Protein AF-A0A0P6C398-F1 (afdb_monomer_lite)

Radius of gyration: 31.05 Å; chains: 1; bounding box: 67×73×92 Å

Organism: NCBI:txid35525

pLDDT: mean 70.99, std 18.49, range [29.39, 95.44]

Sequence (205 aa):
MKIICTRYQVAIETYKQQLEELEINKNQQIQILETQNGELQDTIKNLEKEIEGMKNLEKEIQIQQPTNFIPESNYNEEDSTSYNNVSEDESDVTLQNYELTKYPPTQPFTIPLRVKQQLEQKVNEIVAEDWTIDTIKNSHYTMYKFTSELMSSIFTNEYLKTHKRSGKGGKPGAIQREIMNPTYVEEITSNSIKLINIKISKIFN

Foldseek 3Di:
DVVVVVVVVVVVVVVVVVVVVVVVVVVVVVVVVVVVVVVVVVVVVVVVVVVVVVVVVVVVVVVPDDDDDDDDDDDDDDDDDDDDDDDDDDDPDDPDPPPQPDFDDDDPFDQPVVLVVVLVVVLVVLLPDLQEPVNVVPPPDDLVNVLVVSCVSRDPPSLVVQEDCDQDDDDPPDRRHHHHDVVVVVVSVVSSVSSVVSVVVSHPD

Structure (mmCIF, N/CA/C/O backbone):
data_AF-A0A0P6C398-F1
#
_entry.id   AF-A0A0P6C398-F1
#
loop_
_atom_site.group_PDB
_atom_site.id
_atom_site.type_symbol
_atom_site.label_atom_id
_atom_site.label_alt_id
_atom_site.label_comp_id
_atom_site.label_asym_id
_atom_site.label_entity_id
_atom_site.label_seq_id
_atom_site.pdbx_PDB_ins_code
_atom_site.Cartn_x
_atom_site.Cartn_y
_atom_site.Cartn_z
_atom_site.occupancy
_atom_site.B_iso_or_equiv
_atom_site.auth_seq_id
_atom_site.auth_comp_id
_atom_site.auth_asym_id
_atom_site.auth_atom_id
_atom_site.pdbx_PDB_model_num
ATOM 1 N N . MET A 1 1 ? -28.298 29.360 41.307 1.00 51.81 1 MET A N 1
ATOM 2 C CA . MET A 1 1 ? -28.566 29.843 39.930 1.00 51.81 1 MET A CA 1
ATOM 3 C C . MET A 1 1 ? -27.329 30.432 39.230 1.00 51.81 1 MET A C 1
ATOM 5 O O . MET A 1 1 ? -27.097 30.064 38.091 1.00 51.81 1 MET A O 1
ATOM 9 N N . LYS A 1 2 ? -26.476 31.247 39.883 1.00 53.72 2 LYS A N 1
ATOM 10 C CA . LYS A 1 2 ? -25.277 31.858 39.249 1.00 53.72 2 LYS A CA 1
ATOM 11 C C . LYS A 1 2 ? -24.195 30.876 38.742 1.00 53.72 2 LYS A C 1
ATOM 13 O O . LYS A 1 2 ? -23.620 31.121 37.694 1.00 53.72 2 LYS A O 1
ATOM 18 N N . ILE A 1 3 ? -23.956 29.755 39.430 1.00 54.97 3 ILE A N 1
ATOM 19 C CA . ILE A 1 3 ? -22.867 28.801 39.098 1.00 54.97 3 ILE A CA 1
ATOM 20 C C . ILE A 1 3 ? -23.120 28.033 37.786 1.00 54.97 3 ILE A C 1
ATOM 22 O O . ILE A 1 3 ? -22.181 27.699 37.067 1.00 54.97 3 ILE A O 1
ATOM 26 N N . ILE A 1 4 ? -24.388 27.768 37.455 1.00 57.31 4 ILE A N 1
ATOM 27 C CA . ILE A 1 4 ? -24.762 27.025 36.242 1.00 57.31 4 ILE A CA 1
ATOM 28 C C . ILE A 1 4 ? -24.504 27.884 34.995 1.00 57.31 4 ILE A C 1
ATOM 30 O O . ILE A 1 4 ? -23.932 27.385 34.032 1.00 57.31 4 ILE A O 1
ATOM 34 N N . CYS A 1 5 ? -24.807 29.187 35.044 1.00 58.84 5 CYS A N 1
ATOM 35 C CA . CYS A 1 5 ? -24.516 30.115 33.944 1.00 58.84 5 CYS A CA 1
ATOM 36 C C . CYS A 1 5 ? -23.022 30.197 33.606 1.00 58.84 5 CYS A C 1
ATOM 38 O O . CYS A 1 5 ? -22.667 30.235 32.434 1.00 58.84 5 CYS A O 1
ATOM 40 N N . THR A 1 6 ? -22.136 30.180 34.606 1.00 68.81 6 THR A N 1
ATOM 41 C CA . THR A 1 6 ? -20.689 30.299 34.369 1.00 68.81 6 THR A CA 1
ATOM 42 C C . THR A 1 6 ? -20.114 29.076 33.653 1.00 68.81 6 THR A C 1
ATOM 44 O O . THR A 1 6 ? -19.268 29.228 32.780 1.00 68.81 6 THR A O 1
ATOM 47 N N . ARG A 1 7 ? -20.599 27.863 33.958 1.00 71.81 7 ARG A N 1
ATOM 48 C CA . ARG A 1 7 ? -20.135 26.633 33.287 1.00 71.81 7 ARG A CA 1
ATOM 49 C C . ARG A 1 7 ? -20.548 26.579 31.817 1.00 71.81 7 ARG A C 1
ATOM 51 O O . ARG A 1 7 ? -19.739 26.184 30.985 1.00 71.81 7 ARG A O 1
ATOM 58 N N . TYR A 1 8 ? -21.768 27.015 31.498 1.00 79.69 8 TYR A N 1
ATOM 59 C CA . TYR A 1 8 ? -22.214 27.121 30.107 1.00 79.69 8 TYR A CA 1
ATOM 60 C C . TYR A 1 8 ? -21.432 28.185 29.335 1.00 79.69 8 TYR A C 1
ATOM 62 O O . TYR A 1 8 ? -21.050 27.937 28.198 1.00 79.69 8 TYR A O 1
ATOM 70 N N . GLN A 1 9 ? -21.125 29.326 29.960 1.00 82.62 9 GLN A N 1
ATOM 71 C CA . GLN A 1 9 ? -20.310 30.363 29.325 1.00 82.62 9 GLN A CA 1
ATOM 72 C C . GLN A 1 9 ? -18.904 29.852 28.984 1.00 82.62 9 GLN A C 1
ATOM 74 O O . GLN A 1 9 ? -18.441 30.050 27.867 1.00 82.62 9 GLN A O 1
ATOM 79 N N . VAL A 1 10 ? -18.251 29.150 29.917 1.00 85.88 10 VAL A N 1
ATOM 80 C CA . VAL A 1 10 ? -16.925 28.556 29.679 1.00 85.88 10 VAL A CA 1
ATOM 81 C C . VAL A 1 10 ? -16.981 27.536 28.543 1.00 85.88 10 VAL A C 1
ATOM 83 O O . VAL A 1 10 ? -16.156 27.604 27.642 1.00 85.88 10 VAL A O 1
ATOM 86 N N . ALA A 1 11 ? -17.981 26.649 28.530 1.00 87.50 11 ALA A N 1
ATOM 87 C CA . ALA A 1 11 ? -18.134 25.665 27.458 1.00 87.50 11 ALA A CA 1
ATOM 88 C C . ALA A 1 11 ? -18.331 26.323 26.081 1.00 87.50 11 ALA A C 1
ATOM 90 O O . ALA A 1 11 ? -17.730 25.885 25.105 1.00 87.50 11 ALA A O 1
ATOM 91 N N . ILE A 1 12 ? -19.136 27.388 26.000 1.00 89.38 12 ILE A N 1
ATOM 92 C CA . ILE A 1 12 ? -19.356 28.137 24.754 1.00 89.38 12 ILE A CA 1
ATOM 93 C C . ILE A 1 12 ? -18.050 28.758 24.250 1.00 89.38 12 ILE A C 1
ATOM 95 O O . ILE A 1 12 ? -17.751 28.646 23.064 1.00 89.38 12 ILE A O 1
ATOM 99 N N . GLU A 1 13 ? -17.264 29.385 25.127 1.00 91.88 13 GLU A N 1
ATOM 100 C CA . GLU A 1 13 ? -15.978 29.974 24.737 1.00 91.88 13 GLU A CA 1
ATOM 101 C C . GLU A 1 13 ? -14.964 28.900 24.313 1.00 91.88 13 GLU A C 1
ATOM 103 O O . GLU A 1 13 ? -14.291 29.066 23.300 1.00 91.88 13 GLU A O 1
ATOM 108 N N . THR A 1 14 ? -14.926 27.747 24.993 1.00 91.88 14 THR A N 1
ATOM 109 C CA . THR A 1 14 ? -14.088 26.611 24.571 1.00 91.88 14 THR A CA 1
ATOM 110 C C . THR A 1 14 ? -14.478 26.099 23.183 1.00 91.88 14 THR A C 1
ATOM 112 O O . THR A 1 14 ? -13.600 25.865 22.357 1.00 91.88 14 THR A O 1
ATOM 115 N N . TYR A 1 15 ? -15.774 25.966 22.884 1.00 93.44 15 TYR A N 1
ATOM 116 C CA . TYR A 1 15 ? -16.219 25.536 21.554 1.00 93.44 15 TYR A CA 1
ATOM 117 C C . TYR A 1 15 ? -15.885 26.550 20.457 1.00 93.44 15 TYR A C 1
ATOM 119 O O . TYR A 1 15 ? -15.512 26.148 19.357 1.00 93.44 15 TYR A O 1
ATOM 127 N N . LYS A 1 16 ? -15.987 27.855 20.738 1.00 92.81 16 LYS A N 1
ATOM 128 C CA . LYS A 1 16 ? -15.568 28.893 19.783 1.00 92.81 16 LYS A CA 1
ATOM 129 C C . LYS A 1 16 ? -14.079 28.796 19.474 1.00 92.81 16 LYS A C 1
ATOM 131 O O . LYS A 1 16 ? -13.707 28.827 18.308 1.00 92.81 16 LYS A O 1
ATOM 136 N N . GLN A 1 17 ? -13.255 28.615 20.503 1.00 92.31 17 GLN A N 1
ATOM 137 C CA . GLN A 1 17 ? -11.810 28.492 20.345 1.00 92.31 17 GLN A CA 1
ATOM 138 C C . GLN A 1 17 ? -11.433 27.240 19.535 1.00 92.31 17 GLN A C 1
ATOM 140 O O . GLN A 1 17 ? -10.602 27.310 18.637 1.00 92.31 17 GLN A O 1
ATOM 145 N N . GLN A 1 18 ? -12.115 26.115 19.771 1.00 91.12 18 GLN A N 1
ATOM 146 C CA . GLN A 1 18 ? -11.936 24.894 18.976 1.00 91.12 18 GLN A CA 1
ATOM 147 C C . GLN A 1 18 ? -12.343 25.072 17.507 1.00 91.12 18 GLN A C 1
ATOM 149 O O . GLN A 1 18 ? -11.689 24.529 16.618 1.00 91.12 18 GLN A O 1
ATOM 154 N N . LEU A 1 19 ? -13.421 25.815 17.236 1.00 92.06 19 LEU A N 1
ATOM 155 C CA . LEU A 1 19 ? -13.847 26.122 15.868 1.00 92.06 19 LEU A CA 1
ATOM 156 C C . LEU A 1 19 ? -12.827 27.004 15.140 1.00 92.06 19 LEU A C 1
ATOM 158 O O . LEU A 1 19 ? -12.529 26.742 13.978 1.00 92.06 19 LEU A O 1
ATOM 162 N N . GLU A 1 20 ? -12.270 28.001 15.825 1.00 93.94 20 GLU A N 1
ATOM 163 C CA . GLU A 1 20 ? -11.234 28.881 15.278 1.00 93.94 20 GLU A CA 1
ATOM 164 C C . GLU A 1 20 ? -9.944 28.106 14.958 1.00 93.94 20 GLU A C 1
ATOM 166 O O . GLU A 1 20 ? -9.402 28.225 13.859 1.00 93.94 20 GLU A O 1
ATOM 171 N N . GLU A 1 21 ? -9.491 27.231 15.861 1.00 91.81 21 GLU A N 1
ATOM 172 C CA . GLU A 1 21 ? -8.340 26.350 15.613 1.00 91.81 21 GLU A CA 1
ATOM 173 C C . GLU A 1 21 ? -8.570 25.415 14.416 1.00 91.81 21 GLU A C 1
ATOM 175 O O . GLU A 1 21 ? -7.668 25.209 13.597 1.00 91.81 21 GLU A O 1
ATOM 180 N N . LEU A 1 22 ? -9.785 24.874 14.278 1.00 91.81 22 LEU A N 1
ATOM 181 C CA . LEU A 1 22 ? -10.155 24.021 13.150 1.00 91.81 22 LEU A CA 1
ATOM 182 C C . LEU A 1 22 ? -10.119 24.794 11.823 1.00 91.81 22 LEU A C 1
ATOM 184 O O . LEU A 1 22 ? -9.651 24.268 10.812 1.00 91.81 22 LEU A O 1
ATOM 188 N N . GLU A 1 23 ? -10.598 26.038 11.820 1.00 92.94 23 GLU A N 1
ATOM 189 C CA . GLU A 1 23 ? -10.599 26.903 10.641 1.00 92.94 23 GLU A CA 1
ATOM 190 C C . GLU A 1 23 ? -9.176 27.282 10.215 1.00 92.94 23 GLU A C 1
ATOM 192 O O . GLU A 1 23 ? -8.840 27.191 9.032 1.00 92.94 23 GLU A O 1
ATOM 197 N N . ILE A 1 24 ? -8.307 27.611 11.174 1.00 93.06 24 ILE A N 1
ATOM 198 C CA . ILE A 1 24 ? -6.888 27.881 10.916 1.00 93.06 24 ILE A CA 1
ATOM 199 C C . ILE A 1 24 ? -6.210 26.654 10.301 1.00 93.06 24 ILE A C 1
ATOM 201 O O . ILE A 1 24 ? -5.544 26.774 9.272 1.00 93.06 24 ILE A O 1
ATOM 205 N N . ASN A 1 25 ? -6.408 25.470 10.887 1.00 93.50 25 ASN A N 1
ATOM 206 C CA . ASN A 1 25 ? -5.808 24.230 10.393 1.00 93.50 25 ASN A CA 1
ATOM 207 C C . ASN A 1 25 ? -6.285 23.908 8.966 1.00 93.50 25 ASN A C 1
ATOM 209 O O . ASN A 1 25 ? -5.480 23.648 8.069 1.00 93.50 25 ASN A O 1
ATOM 213 N N . LYS A 1 26 ? -7.593 24.038 8.715 1.00 93.12 26 LYS A N 1
ATOM 214 C CA . LYS A 1 26 ? -8.171 23.863 7.378 1.00 93.12 26 LYS A CA 1
ATOM 215 C C . LYS A 1 26 ? -7.529 24.805 6.356 1.00 93.12 26 LYS A C 1
ATOM 217 O O . LYS A 1 26 ? -7.163 24.362 5.270 1.00 93.12 26 LYS A O 1
ATOM 222 N N . ASN A 1 27 ? -7.379 26.085 6.691 1.00 93.38 27 ASN A N 1
ATOM 223 C CA . ASN A 1 27 ? -6.811 27.077 5.779 1.00 93.38 27 ASN A CA 1
ATOM 224 C C . ASN A 1 27 ? -5.321 26.826 5.504 1.00 93.38 27 ASN A C 1
ATOM 226 O O . ASN A 1 27 ? -4.885 26.937 4.360 1.00 93.38 27 ASN A O 1
ATOM 230 N N . GLN A 1 28 ? -4.556 26.403 6.513 1.00 91.88 28 GLN A N 1
ATOM 231 C CA . GLN A 1 28 ? -3.165 25.975 6.329 1.00 91.88 28 GLN A CA 1
ATOM 232 C C . GLN A 1 28 ? -3.069 24.780 5.376 1.00 91.88 28 GLN A C 1
ATOM 234 O O . GLN A 1 28 ? -2.220 24.758 4.485 1.00 91.88 28 GLN A O 1
ATOM 239 N N . GLN A 1 29 ? -3.964 23.801 5.518 1.00 86.81 29 GLN A N 1
ATOM 240 C CA . GLN A 1 29 ? -3.968 22.628 4.653 1.00 86.81 29 GLN A CA 1
ATOM 241 C C . GLN A 1 29 ? -4.353 22.966 3.206 1.00 86.81 29 GLN A C 1
ATOM 243 O O . GLN A 1 29 ? -3.748 22.429 2.279 1.00 86.81 29 GLN A O 1
ATOM 248 N N . ILE A 1 30 ? -5.293 23.895 3.002 1.00 92.94 30 ILE A N 1
ATOM 249 C CA . ILE A 1 30 ? -5.628 24.421 1.669 1.00 92.94 30 ILE A CA 1
ATOM 250 C C . ILE A 1 30 ? -4.401 25.080 1.029 1.00 92.94 30 ILE A C 1
ATOM 252 O O . ILE A 1 30 ? -4.061 24.749 -0.102 1.00 92.94 30 ILE A O 1
ATOM 256 N N . GLN A 1 31 ? -3.685 25.931 1.764 1.00 91.19 31 GLN A N 1
ATOM 257 C CA . GLN A 1 31 ? -2.507 26.629 1.243 1.00 91.19 31 GLN A CA 1
ATOM 258 C C . GLN A 1 31 ? -1.381 25.664 0.828 1.00 91.19 31 GLN A C 1
ATOM 260 O O . GLN A 1 31 ? -0.719 25.866 -0.195 1.00 91.19 31 GLN A O 1
ATOM 265 N N . ILE A 1 32 ? -1.178 24.587 1.595 1.00 91.38 32 ILE A N 1
ATOM 266 C CA . ILE A 1 32 ? -0.221 23.524 1.249 1.00 91.38 32 ILE A CA 1
ATOM 267 C C . ILE A 1 32 ? -0.623 22.853 -0.069 1.00 91.38 32 ILE A C 1
ATOM 269 O O . ILE A 1 32 ? 0.218 22.688 -0.951 1.00 91.38 32 ILE A O 1
ATOM 273 N N . LEU A 1 33 ? -1.903 22.503 -0.223 1.00 90.69 33 LEU A N 1
ATOM 274 C CA . LEU A 1 33 ? -2.412 21.863 -1.438 1.00 90.69 33 LEU A CA 1
ATOM 275 C C . LEU A 1 33 ? -2.309 22.780 -2.662 1.00 90.69 33 LEU A C 1
ATOM 277 O O . LEU A 1 33 ? -1.941 22.315 -3.738 1.00 90.69 33 LEU A O 1
ATOM 281 N N . GLU A 1 34 ? -2.591 24.074 -2.511 1.00 92.62 34 GLU A N 1
ATOM 282 C CA . GLU A 1 34 ? -2.446 25.056 -3.592 1.00 92.62 34 GLU A CA 1
ATOM 283 C C . GLU A 1 34 ? -0.991 25.185 -4.050 1.00 92.62 34 GLU A C 1
ATOM 285 O O . GLU A 1 34 ? -0.721 25.178 -5.252 1.00 92.62 34 GLU A O 1
ATOM 290 N N . THR A 1 35 ? -0.051 25.223 -3.102 1.00 93.69 35 THR A N 1
ATOM 291 C CA . THR A 1 35 ? 1.388 25.276 -3.401 1.00 93.69 35 THR A CA 1
ATOM 292 C C . THR A 1 35 ? 1.838 24.027 -4.162 1.00 93.69 35 THR A C 1
ATOM 294 O O . THR A 1 35 ? 2.435 24.132 -5.232 1.00 93.69 35 THR A O 1
ATOM 297 N N . GLN A 1 36 ? 1.478 22.841 -3.662 1.00 92.31 36 GLN A N 1
ATOM 298 C CA . GLN A 1 36 ? 1.815 21.566 -4.305 1.00 92.31 36 GLN A CA 1
ATOM 299 C C . GLN A 1 36 ? 1.211 21.446 -5.708 1.00 92.31 36 GLN A C 1
ATOM 301 O O . GLN A 1 36 ? 1.851 20.935 -6.626 1.00 92.31 36 GLN A O 1
ATOM 306 N N . ASN A 1 37 ? -0.022 21.921 -5.892 1.00 91.19 37 ASN A N 1
ATOM 307 C CA . ASN A 1 37 ? -0.668 21.909 -7.197 1.00 91.19 37 ASN A CA 1
ATOM 308 C C . ASN A 1 37 ? 0.058 22.833 -8.190 1.00 91.19 37 ASN A C 1
ATOM 310 O O . ASN A 1 37 ? 0.224 22.460 -9.347 1.00 91.19 37 ASN A O 1
ATOM 314 N N . GLY A 1 38 ? 0.541 23.998 -7.744 1.00 94.12 38 GLY A N 1
ATOM 315 C CA . GLY A 1 38 ? 1.370 24.889 -8.562 1.00 94.12 38 GLY A CA 1
ATOM 316 C C . GLY A 1 38 ? 2.666 24.224 -9.037 1.00 94.12 38 GLY A C 1
ATOM 317 O O . GLY A 1 38 ? 2.940 24.195 -10.235 1.00 94.12 38 GLY A O 1
ATOM 318 N N . GLU A 1 39 ? 3.414 23.602 -8.124 1.00 92.56 39 GLU A N 1
ATOM 319 C CA . GLU A 1 39 ? 4.660 22.886 -8.449 1.00 92.56 39 GLU A CA 1
ATOM 320 C C . GLU A 1 39 ? 4.432 21.731 -9.444 1.00 92.56 39 GLU A C 1
ATOM 322 O O . GLU A 1 39 ? 5.232 21.497 -10.359 1.00 92.56 39 GLU A O 1
ATOM 327 N N . LEU A 1 40 ? 3.312 21.014 -9.300 1.00 92.25 40 LEU A N 1
ATOM 328 C CA . LEU A 1 40 ? 2.919 19.958 -10.232 1.00 92.25 40 LEU A CA 1
ATOM 329 C C . LEU A 1 40 ? 2.594 20.510 -11.623 1.00 92.25 40 LEU A C 1
ATOM 331 O O . LEU A 1 40 ? 3.011 19.914 -12.616 1.00 92.25 40 LEU A O 1
ATOM 335 N N . GLN A 1 41 ? 1.895 21.644 -11.714 1.00 93.88 41 GLN A N 1
ATOM 336 C CA . GLN A 1 41 ? 1.603 22.298 -12.995 1.00 93.88 41 GLN A CA 1
ATOM 337 C C . GLN A 1 41 ? 2.887 22.724 -13.718 1.00 93.88 41 GLN A C 1
ATOM 339 O O . GLN A 1 41 ? 3.025 22.485 -14.919 1.00 93.88 41 GLN A O 1
ATOM 344 N N . ASP A 1 42 ? 3.863 23.272 -12.992 1.00 93.50 42 ASP A N 1
ATOM 345 C CA . ASP A 1 42 ? 5.166 23.627 -13.564 1.00 93.50 42 ASP A CA 1
ATOM 346 C C . ASP A 1 42 ? 5.927 22.392 -14.066 1.00 93.50 42 ASP A C 1
ATOM 348 O O . ASP A 1 42 ? 6.518 22.406 -15.150 1.00 93.50 42 ASP A O 1
ATOM 352 N N . THR A 1 43 ? 5.862 21.288 -13.318 1.00 92.50 43 THR A N 1
ATOM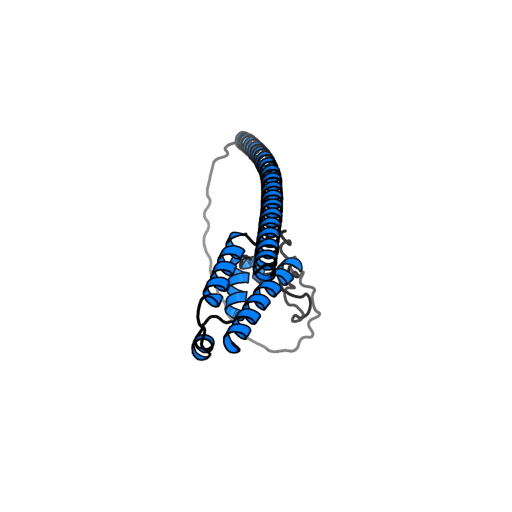 353 C CA . THR A 1 43 ? 6.469 20.011 -13.718 1.00 92.50 43 THR A CA 1
ATOM 354 C C . THR A 1 43 ? 5.824 19.459 -14.990 1.00 92.50 43 THR A C 1
ATOM 356 O O . THR A 1 43 ? 6.535 19.064 -15.915 1.00 92.50 43 THR A O 1
ATOM 359 N N . ILE A 1 44 ? 4.489 19.475 -15.075 1.00 92.62 44 ILE A N 1
ATOM 360 C CA . ILE A 1 44 ? 3.746 19.045 -16.268 1.00 92.62 44 ILE A CA 1
ATOM 361 C C . ILE A 1 44 ? 4.166 19.878 -17.479 1.00 92.62 44 ILE A C 1
ATOM 363 O O . ILE A 1 44 ? 4.525 19.317 -18.511 1.00 92.62 44 ILE A O 1
ATOM 367 N N . LYS A 1 45 ? 4.217 21.205 -17.336 1.00 95.44 45 LYS A N 1
ATOM 368 C CA . LYS A 1 45 ? 4.610 22.114 -18.417 1.00 95.44 45 LYS A CA 1
ATOM 369 C C . LYS A 1 45 ? 6.032 21.851 -18.925 1.00 95.44 45 LYS A C 1
ATOM 371 O O . LYS A 1 45 ? 6.289 21.936 -20.128 1.00 95.44 45 LYS A O 1
ATOM 376 N N . ASN A 1 46 ? 6.962 21.526 -18.027 1.00 94.19 46 ASN A N 1
ATOM 377 C CA . ASN A 1 46 ? 8.327 21.162 -18.410 1.00 94.19 46 ASN A CA 1
ATOM 378 C C . ASN A 1 46 ? 8.365 19.837 -19.184 1.00 94.19 46 ASN A C 1
ATOM 380 O O . ASN A 1 46 ? 9.002 19.770 -20.235 1.00 94.19 46 ASN A O 1
ATOM 384 N N . LEU A 1 47 ? 7.633 18.819 -18.725 1.00 93.38 47 LEU A N 1
ATOM 385 C CA . LEU A 1 47 ? 7.544 17.526 -19.412 1.00 93.38 47 LEU A CA 1
ATOM 386 C C . LEU A 1 47 ? 6.880 17.642 -20.790 1.00 93.38 47 LEU A C 1
ATOM 388 O O . LEU A 1 47 ? 7.350 17.036 -21.749 1.00 93.38 47 LEU A O 1
ATOM 392 N N . GLU A 1 48 ? 5.827 18.449 -20.928 1.00 93.31 48 GLU A N 1
ATOM 393 C CA . GLU A 1 48 ? 5.195 18.722 -22.225 1.00 93.31 48 GLU A CA 1
ATOM 394 C C . GLU A 1 48 ? 6.192 19.327 -23.221 1.00 93.31 48 GLU A C 1
ATOM 396 O O . GLU A 1 48 ? 6.237 18.923 -24.386 1.00 93.31 48 GLU A O 1
ATOM 401 N N . LYS A 1 49 ? 7.043 20.249 -22.755 1.00 92.31 49 LYS A N 1
ATOM 402 C CA . LYS A 1 49 ? 8.101 20.851 -23.571 1.00 92.31 49 LYS A CA 1
ATOM 403 C C . LYS A 1 49 ? 9.160 19.826 -23.992 1.00 92.31 49 LYS A C 1
ATOM 405 O O . LYS A 1 49 ? 9.611 19.864 -25.136 1.00 92.31 49 LYS A O 1
ATOM 410 N N . GLU A 1 50 ? 9.552 18.915 -23.103 1.00 90.75 50 GLU A N 1
ATOM 411 C CA . GLU A 1 50 ? 10.488 17.830 -23.430 1.00 90.75 50 GLU A CA 1
ATOM 412 C C . GLU A 1 50 ? 9.900 16.852 -24.453 1.00 90.75 50 GLU A C 1
ATOM 414 O O . GLU A 1 50 ? 10.571 16.506 -25.427 1.00 90.75 50 GLU A O 1
ATOM 419 N N . ILE A 1 51 ? 8.635 16.455 -24.283 1.00 89.12 51 ILE A N 1
ATOM 420 C CA . ILE A 1 51 ? 7.923 15.578 -25.224 1.00 89.12 51 ILE A CA 1
ATOM 421 C C . ILE A 1 51 ? 7.843 16.226 -26.610 1.00 89.12 51 ILE A C 1
ATOM 423 O O . ILE A 1 51 ? 8.080 15.558 -27.617 1.00 89.12 51 ILE A O 1
ATOM 427 N N . GLU A 1 52 ? 7.538 17.522 -26.684 1.00 89.38 52 GLU A N 1
ATOM 428 C CA . GLU A 1 52 ? 7.511 18.246 -27.957 1.00 89.38 52 GLU A CA 1
ATOM 429 C C . GLU A 1 52 ? 8.905 18.314 -28.603 1.00 89.38 52 GLU A C 1
ATOM 431 O O . GLU A 1 52 ? 9.044 18.128 -29.813 1.00 89.38 52 GLU A O 1
ATOM 436 N N . GLY A 1 53 ? 9.961 18.490 -27.802 1.00 84.69 53 GLY A N 1
ATOM 437 C CA . GLY A 1 53 ? 11.345 18.384 -28.268 1.00 84.69 53 GLY A CA 1
ATOM 438 C C . GLY A 1 53 ? 11.657 17.017 -28.888 1.00 84.69 53 GLY A C 1
ATOM 439 O O . GLY A 1 53 ? 12.203 16.947 -29.989 1.00 84.69 53 GLY A O 1
ATOM 440 N N . MET A 1 54 ? 11.246 15.928 -28.231 1.00 82.19 54 MET A N 1
ATOM 441 C CA . MET A 1 54 ? 11.449 14.561 -28.728 1.00 82.19 54 MET A CA 1
ATOM 442 C C . MET A 1 54 ? 10.671 14.275 -30.020 1.00 82.19 54 MET A C 1
ATOM 444 O O . MET A 1 54 ? 11.221 13.671 -30.939 1.00 82.19 54 MET A O 1
ATOM 448 N N . LYS A 1 55 ? 9.428 14.758 -30.145 1.00 79.50 55 LYS A N 1
ATOM 449 C CA . LYS A 1 55 ? 8.634 14.614 -31.381 1.00 79.50 55 LYS A CA 1
ATOM 450 C C . LYS A 1 55 ? 9.276 15.307 -32.583 1.00 79.50 55 LYS A C 1
ATOM 452 O O . LYS A 1 55 ? 9.165 14.821 -33.708 1.00 79.50 55 LYS A O 1
ATOM 457 N N . ASN A 1 56 ? 9.931 16.446 -32.365 1.00 72.94 56 ASN A N 1
ATOM 458 C CA . ASN A 1 56 ? 10.633 17.159 -33.432 1.00 72.94 56 ASN A CA 1
ATOM 459 C C . ASN A 1 56 ? 11.905 16.414 -33.874 1.00 72.94 56 ASN A C 1
ATOM 461 O O . ASN A 1 56 ? 12.148 16.302 -35.073 1.00 72.94 56 ASN A O 1
ATOM 465 N N . LEU A 1 57 ? 12.637 15.804 -32.935 1.00 72.25 57 LEU A N 1
ATOM 466 C CA . LEU A 1 57 ? 13.776 14.923 -33.232 1.00 72.25 57 LEU A CA 1
ATOM 467 C C . LEU A 1 57 ? 13.360 13.661 -34.008 1.00 72.25 57 LEU A C 1
ATOM 469 O O . LEU A 1 57 ? 14.042 13.257 -34.947 1.00 72.25 57 LEU A O 1
ATOM 473 N N . GLU A 1 58 ? 12.223 13.049 -33.669 1.00 68.19 58 GLU A N 1
ATOM 474 C CA . GLU A 1 58 ? 11.705 11.875 -34.385 1.00 68.19 58 GLU A CA 1
ATOM 475 C C . GLU A 1 58 ? 11.380 12.189 -35.858 1.00 68.19 58 GLU A C 1
ATOM 477 O O . GLU A 1 58 ? 11.699 11.402 -36.752 1.00 68.19 58 GLU A O 1
ATOM 482 N N . LYS A 1 59 ? 10.818 13.376 -36.134 1.00 64.00 59 LYS A N 1
ATOM 483 C CA . LYS A 1 59 ? 10.589 13.853 -37.508 1.00 64.00 59 LYS A CA 1
ATOM 484 C C . LYS A 1 59 ? 11.896 14.059 -38.275 1.00 64.00 59 LYS A C 1
ATOM 486 O O . LYS A 1 59 ? 11.961 13.703 -39.448 1.00 64.00 59 LYS A O 1
ATOM 491 N N . GLU A 1 60 ? 12.936 14.594 -37.637 1.00 58.16 60 GLU A N 1
ATOM 492 C CA . GLU A 1 60 ? 14.251 14.765 -3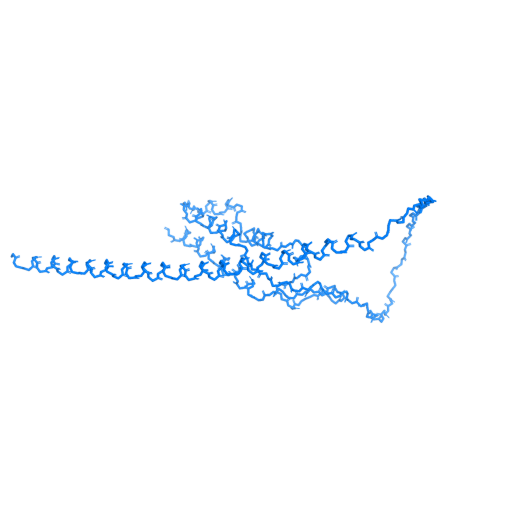8.273 1.00 58.16 60 GLU A CA 1
ATOM 493 C C . GLU A 1 60 ? 14.925 13.423 -38.602 1.00 58.16 60 GLU A C 1
ATOM 495 O O . GLU A 1 60 ? 15.545 13.297 -39.659 1.00 58.16 60 GLU A O 1
ATOM 500 N N . ILE A 1 61 ? 14.757 12.400 -37.754 1.00 58.28 61 ILE A N 1
ATOM 501 C CA . ILE A 1 61 ? 15.291 11.048 -37.991 1.00 58.28 61 ILE A CA 1
ATOM 502 C C . ILE A 1 61 ? 14.566 10.354 -39.157 1.00 58.28 61 ILE A C 1
ATOM 504 O O . ILE A 1 61 ? 15.216 9.699 -39.973 1.00 58.28 61 ILE A O 1
ATOM 508 N N . GLN A 1 62 ? 13.244 10.524 -39.295 1.00 52.81 62 GLN A N 1
ATOM 509 C CA . GLN A 1 62 ? 12.489 9.951 -40.422 1.00 52.81 62 GLN A CA 1
ATOM 510 C C . GLN A 1 62 ? 12.854 10.575 -41.780 1.00 52.81 62 GLN A C 1
ATOM 512 O O . GLN A 1 62 ? 12.794 9.888 -42.797 1.00 52.81 62 GLN A O 1
ATOM 517 N N . ILE A 1 63 ? 13.284 11.841 -41.819 1.00 51.84 63 ILE A N 1
ATOM 518 C CA . ILE A 1 63 ? 13.717 12.509 -43.062 1.00 51.84 63 ILE A CA 1
ATOM 519 C C . ILE A 1 63 ? 15.092 11.992 -43.540 1.00 51.84 63 ILE A C 1
ATOM 521 O O . ILE A 1 63 ? 15.412 12.097 -44.723 1.00 51.84 63 ILE A O 1
ATOM 525 N N . GLN A 1 64 ? 15.900 11.399 -42.653 1.00 48.19 64 GLN A N 1
ATOM 526 C CA . GLN A 1 64 ? 17.268 10.957 -42.957 1.00 48.19 64 GLN A CA 1
ATOM 527 C C . GLN A 1 64 ? 17.406 9.473 -43.336 1.00 48.19 64 GLN A C 1
ATOM 529 O O . GLN A 1 64 ? 18.521 9.041 -43.628 1.00 48.19 64 GLN A O 1
ATOM 534 N N . GLN A 1 65 ? 16.329 8.678 -43.370 1.00 41.44 65 GLN A N 1
ATOM 535 C CA . GLN A 1 65 ? 16.418 7.285 -43.829 1.00 41.44 65 GLN A CA 1
ATOM 536 C C . GLN A 1 65 ? 16.214 7.171 -45.353 1.00 41.44 65 GLN A C 1
ATOM 538 O O . GLN A 1 65 ? 15.095 7.368 -45.832 1.00 41.44 65 GLN A O 1
ATOM 543 N N . PRO A 1 66 ? 17.249 6.820 -46.147 1.00 43.28 66 PRO A N 1
ATOM 544 C CA . PRO A 1 66 ? 17.059 6.466 -47.546 1.00 43.28 66 PRO A CA 1
ATOM 545 C C . PRO A 1 66 ? 16.346 5.112 -47.661 1.00 43.28 66 PRO A C 1
ATOM 547 O O . PRO A 1 66 ? 16.722 4.122 -47.031 1.00 43.28 66 PRO A O 1
ATOM 550 N N . THR A 1 67 ? 15.310 5.076 -48.495 1.00 44.28 67 THR A N 1
ATOM 551 C CA . THR A 1 67 ? 14.529 3.886 -48.843 1.00 44.28 67 THR A CA 1
ATOM 552 C C . THR A 1 67 ? 15.397 2.931 -49.668 1.00 44.28 67 THR A C 1
ATOM 554 O O . THR A 1 67 ? 15.530 3.104 -50.876 1.00 44.28 67 THR A O 1
ATOM 557 N N . ASN A 1 68 ? 15.988 1.915 -49.034 1.00 36.19 68 ASN A N 1
ATOM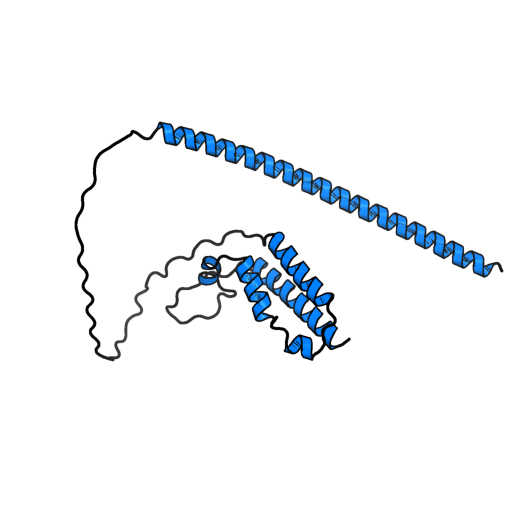 558 C CA . ASN A 1 68 ? 16.630 0.807 -49.743 1.00 36.19 68 ASN A CA 1
ATOM 559 C C . ASN A 1 68 ? 15.745 -0.441 -49.675 1.00 36.19 68 ASN A C 1
ATOM 561 O O . ASN A 1 68 ? 15.432 -0.959 -48.606 1.00 36.19 68 ASN A O 1
ATOM 565 N N . PHE A 1 69 ? 15.327 -0.880 -50.858 1.00 32.50 69 PHE A N 1
ATOM 566 C CA . PHE A 1 69 ? 14.516 -2.064 -51.116 1.00 32.50 69 PHE A CA 1
ATOM 567 C C . PHE A 1 69 ? 15.414 -3.275 -51.460 1.00 32.50 69 PHE A C 1
ATOM 569 O O . PHE A 1 69 ? 16.562 -3.091 -51.867 1.00 32.50 69 PHE A O 1
ATOM 576 N N . ILE A 1 70 ? 14.779 -4.462 -51.450 1.00 38.16 70 ILE A N 1
ATOM 577 C CA . ILE A 1 70 ? 15.127 -5.777 -52.062 1.00 38.16 70 ILE A CA 1
ATOM 578 C C . ILE A 1 70 ? 16.125 -6.697 -51.283 1.00 38.16 70 ILE A C 1
ATOM 580 O O . ILE A 1 70 ? 17.133 -6.195 -50.795 1.00 38.16 70 ILE A O 1
ATOM 584 N N . PRO A 1 71 ? 16.016 -8.057 -51.330 1.00 42.69 71 PRO A N 1
ATOM 585 C CA . PRO A 1 71 ? 14.919 -8.984 -50.962 1.00 42.69 71 PRO A CA 1
ATOM 586 C C . PRO A 1 71 ? 15.339 -10.121 -49.982 1.00 42.69 71 PRO A C 1
ATOM 588 O O . PRO A 1 71 ? 16.510 -10.313 -49.667 1.00 42.69 71 PRO A O 1
ATOM 591 N N . GLU A 1 72 ? 14.344 -10.925 -49.585 1.00 43.09 72 GLU A N 1
ATOM 592 C CA . GLU A 1 72 ? 14.411 -12.215 -48.874 1.00 43.09 72 GLU A CA 1
ATOM 593 C C . GLU A 1 72 ? 15.443 -13.230 -49.411 1.00 43.09 72 GLU A C 1
ATOM 595 O O . GLU A 1 72 ? 15.625 -13.386 -50.619 1.00 43.09 72 GLU A O 1
ATOM 600 N N . SER A 1 73 ? 16.003 -14.039 -48.500 1.00 31.64 73 SER A N 1
ATOM 601 C CA . SER A 1 73 ? 16.472 -15.392 -48.823 1.00 31.64 73 SER A CA 1
ATOM 602 C C . SER A 1 73 ? 16.139 -16.383 -47.699 1.00 31.64 73 SER A C 1
ATOM 604 O O . SER A 1 73 ? 16.509 -16.202 -46.541 1.00 31.64 73 SER A O 1
ATOM 606 N N . ASN A 1 74 ? 15.389 -17.412 -48.096 1.00 35.75 74 ASN A N 1
ATOM 607 C CA . ASN A 1 74 ? 15.116 -18.677 -47.411 1.00 35.75 74 ASN A CA 1
ATOM 608 C C . ASN A 1 74 ? 16.410 -19.474 -47.200 1.00 35.75 74 ASN A C 1
ATOM 610 O O . ASN A 1 74 ? 17.185 -19.524 -48.145 1.00 35.75 74 ASN A O 1
ATOM 614 N N . TYR A 1 75 ? 16.560 -20.193 -46.079 1.00 34.81 75 TYR A N 1
ATOM 615 C CA . TYR A 1 75 ? 17.082 -21.574 -46.040 1.00 34.81 75 TYR A CA 1
ATOM 616 C C . TYR A 1 75 ? 16.684 -22.284 -44.729 1.00 34.81 75 TYR A C 1
ATOM 618 O O . TYR A 1 75 ? 16.465 -21.647 -43.702 1.00 34.81 75 TYR A O 1
ATOM 626 N N . ASN A 1 76 ? 16.536 -23.606 -44.848 1.00 33.50 76 ASN A N 1
ATOM 627 C CA . ASN A 1 76 ? 15.734 -24.532 -44.044 1.00 33.50 76 ASN A CA 1
ATOM 628 C C . ASN A 1 76 ? 16.338 -25.002 -42.705 1.00 33.50 76 ASN A C 1
ATOM 630 O O . ASN A 1 76 ? 17.530 -24.860 -42.448 1.00 33.50 76 ASN A O 1
ATOM 634 N N . GLU A 1 77 ? 15.437 -25.619 -41.929 1.00 36.09 77 GLU A N 1
ATOM 635 C CA . GLU A 1 77 ? 15.579 -26.594 -40.834 1.00 36.09 77 GLU A CA 1
ATOM 636 C C . GLU A 1 77 ? 16.864 -27.438 -40.803 1.00 36.09 77 GLU A C 1
ATOM 638 O O . GLU A 1 77 ? 17.308 -27.925 -41.836 1.00 36.09 77 GLU A O 1
ATOM 643 N N . GLU A 1 78 ? 17.334 -27.752 -39.587 1.00 33.06 78 GLU A N 1
ATOM 644 C CA . GLU A 1 78 ? 17.452 -29.151 -39.144 1.00 33.06 78 GLU A CA 1
ATOM 645 C C . GLU A 1 78 ? 17.484 -29.256 -37.603 1.00 33.06 78 GLU A C 1
ATOM 647 O O . GLU A 1 78 ? 18.273 -28.612 -36.910 1.00 33.06 78 GLU A O 1
ATOM 652 N N . ASP A 1 79 ? 16.555 -30.065 -37.092 1.00 32.53 79 ASP A N 1
ATOM 653 C CA . ASP A 1 79 ? 16.388 -30.540 -35.719 1.00 32.53 79 ASP A CA 1
ATOM 654 C C . ASP A 1 79 ? 17.277 -31.773 -35.494 1.00 32.53 79 ASP A C 1
ATOM 656 O O . ASP A 1 79 ? 17.395 -32.611 -36.388 1.00 32.53 79 ASP A O 1
ATOM 660 N N . SER A 1 80 ? 17.871 -31.923 -34.306 1.00 36.06 80 SER A N 1
ATOM 661 C CA . SER A 1 80 ? 18.304 -33.231 -33.792 1.00 36.06 80 SER A CA 1
ATOM 662 C C . SER A 1 80 ? 18.613 -33.173 -32.297 1.00 36.06 80 SER A C 1
ATOM 664 O O . SER A 1 80 ? 19.680 -32.757 -31.844 1.00 36.06 80 SER A O 1
ATOM 666 N N . THR A 1 81 ? 17.647 -33.670 -31.533 1.00 36.38 81 THR A N 1
ATOM 667 C CA . THR A 1 81 ? 17.767 -34.060 -30.127 1.00 36.38 81 THR A CA 1
ATOM 668 C C . THR A 1 81 ? 18.626 -35.327 -30.002 1.00 36.38 81 THR A C 1
ATOM 670 O O . THR A 1 81 ? 18.376 -36.308 -30.698 1.00 36.38 81 THR A O 1
ATOM 673 N N . SER A 1 82 ? 19.588 -35.365 -29.074 1.00 32.47 82 SER A N 1
ATOM 674 C CA . SER A 1 82 ? 20.284 -36.603 -28.686 1.00 32.47 82 SER A CA 1
ATOM 675 C C . SER A 1 82 ? 20.588 -36.608 -27.188 1.00 32.47 82 SER A C 1
ATOM 677 O O . SER A 1 82 ? 21.490 -35.919 -26.716 1.00 32.47 82 SER A O 1
ATOM 679 N N . TYR A 1 83 ? 19.834 -37.420 -26.448 1.00 34.69 83 TYR A N 1
ATOM 680 C CA . TYR A 1 83 ? 20.112 -37.803 -25.066 1.00 34.69 83 TYR A CA 1
ATOM 681 C C . TYR A 1 83 ? 21.276 -38.795 -25.011 1.00 34.69 83 TYR A C 1
ATOM 683 O O . TYR A 1 83 ? 21.289 -39.740 -25.790 1.00 34.69 83 TYR A O 1
ATOM 691 N N . ASN A 1 84 ? 22.171 -38.651 -24.030 1.00 31.33 84 ASN A N 1
ATOM 692 C CA . ASN A 1 84 ? 22.870 -39.780 -23.413 1.00 31.33 84 ASN A CA 1
ATOM 693 C C . ASN A 1 84 ? 23.263 -39.434 -21.967 1.00 31.33 84 ASN A C 1
ATOM 695 O O . ASN A 1 84 ? 23.927 -38.434 -21.710 1.00 31.33 84 ASN A O 1
ATOM 699 N N . ASN A 1 85 ? 22.821 -40.281 -21.035 1.00 35.97 85 ASN A N 1
ATOM 700 C CA . ASN A 1 85 ? 23.332 -40.378 -19.666 1.00 35.97 85 ASN A CA 1
ATOM 701 C C . ASN A 1 85 ? 24.756 -40.963 -19.684 1.00 35.97 85 ASN A C 1
ATOM 703 O O . ASN A 1 85 ? 25.040 -41.767 -20.569 1.00 35.97 85 ASN A O 1
ATOM 707 N N . VAL A 1 86 ? 25.582 -40.642 -18.674 1.00 29.39 86 VAL A N 1
ATOM 708 C CA . VAL A 1 86 ? 26.367 -41.581 -17.829 1.00 29.39 86 VAL A CA 1
ATOM 709 C C . VAL A 1 86 ? 27.455 -40.838 -17.021 1.00 29.39 86 VAL A C 1
ATOM 711 O O . VAL A 1 86 ? 28.190 -40.012 -17.551 1.00 29.39 86 VAL A O 1
ATOM 714 N N . SER A 1 87 ? 27.563 -41.268 -15.758 1.00 33.84 87 SER A N 1
ATOM 715 C CA . SER A 1 87 ? 28.679 -41.203 -14.796 1.00 33.84 87 SER A CA 1
ATOM 716 C C . SER A 1 87 ? 28.754 -40.054 -13.793 1.00 33.84 87 SER A C 1
ATOM 718 O O . SER A 1 87 ? 29.106 -38.920 -14.104 1.00 33.84 87 SER A O 1
ATOM 720 N N . GLU A 1 88 ? 28.511 -40.446 -12.541 1.00 42.28 88 GLU A N 1
ATOM 721 C CA . GLU A 1 88 ? 29.192 -39.939 -11.355 1.00 42.28 88 GLU A CA 1
ATOM 722 C C . GLU A 1 88 ? 30.703 -40.145 -11.527 1.00 42.28 88 GLU A C 1
ATOM 724 O O . GLU A 1 88 ? 31.136 -41.249 -11.857 1.00 42.28 88 GLU A O 1
ATOM 729 N N . ASP A 1 89 ? 31.483 -39.086 -11.337 1.00 32.19 89 ASP A N 1
ATOM 730 C CA . ASP A 1 89 ? 32.841 -39.175 -10.808 1.00 32.19 89 ASP A CA 1
ATOM 731 C C . ASP A 1 89 ? 33.237 -37.810 -10.239 1.00 32.19 89 ASP A C 1
ATOM 733 O O . ASP A 1 89 ? 33.086 -36.760 -10.876 1.00 32.19 89 ASP A O 1
ATOM 737 N N . GLU A 1 90 ? 33.699 -37.844 -8.991 1.00 47.69 90 GLU A N 1
ATOM 738 C CA . GLU A 1 90 ? 34.295 -36.720 -8.284 1.00 47.69 90 GLU A CA 1
ATOM 739 C C . GLU A 1 90 ? 35.457 -36.164 -9.111 1.00 47.69 90 GLU A C 1
ATOM 741 O O . GLU A 1 90 ? 36.521 -36.770 -9.226 1.00 47.69 90 GLU A O 1
ATOM 746 N N . SER A 1 91 ? 35.264 -34.978 -9.677 1.00 35.03 91 SER A N 1
ATOM 747 C CA . SER A 1 91 ? 36.369 -34.165 -10.159 1.00 35.03 91 SER A CA 1
ATOM 748 C C . SER A 1 91 ? 36.339 -32.835 -9.428 1.00 35.03 91 SER A C 1
ATOM 750 O O . SER A 1 91 ? 35.327 -32.135 -9.370 1.00 35.03 91 SER A O 1
ATOM 752 N N . ASP A 1 92 ? 37.475 -32.542 -8.809 1.00 45.03 92 ASP A N 1
ATOM 753 C CA . ASP A 1 92 ? 37.806 -31.310 -8.116 1.00 45.03 92 ASP A CA 1
ATOM 754 C C . ASP A 1 92 ? 37.865 -30.184 -9.164 1.00 45.03 92 ASP A C 1
ATOM 756 O O . ASP A 1 92 ? 38.909 -29.861 -9.738 1.00 45.03 92 ASP A O 1
ATOM 760 N N . VAL A 1 93 ? 36.691 -29.668 -9.538 1.00 35.19 93 VAL A N 1
ATOM 761 C CA . VAL A 1 93 ? 36.569 -28.623 -10.552 1.00 35.19 93 VAL A CA 1
ATOM 762 C C . VAL A 1 93 ? 36.887 -27.296 -9.885 1.00 35.19 93 VAL A C 1
ATOM 764 O O . VAL A 1 93 ? 36.088 -26.719 -9.145 1.00 35.19 93 VAL A O 1
ATOM 767 N N . THR A 1 94 ? 38.087 -26.806 -10.186 1.00 38.47 94 THR A N 1
ATOM 768 C CA . THR A 1 94 ? 38.482 -25.407 -10.039 1.00 38.47 94 THR A CA 1
ATOM 769 C C . THR A 1 94 ? 37.315 -24.523 -10.474 1.00 38.47 94 THR A C 1
ATOM 771 O O . THR A 1 94 ? 36.902 -24.562 -11.632 1.00 38.47 94 THR A O 1
ATOM 774 N N . LEU A 1 95 ? 36.764 -23.756 -9.524 1.00 41.75 95 LEU A N 1
ATOM 775 C CA . LEU A 1 95 ? 35.704 -22.772 -9.742 1.00 41.75 95 LEU A CA 1
ATOM 776 C C . LEU A 1 95 ? 36.174 -21.765 -10.795 1.00 41.75 95 LEU A C 1
ATOM 778 O O . LEU A 1 95 ? 36.786 -20.743 -10.484 1.00 41.75 95 LEU A O 1
ATOM 782 N N . GLN A 1 96 ? 35.906 -22.072 -12.062 1.00 35.62 96 GLN A N 1
ATOM 783 C CA . GLN A 1 96 ? 35.958 -21.089 -13.122 1.00 35.62 96 GLN A CA 1
ATOM 784 C C . GLN A 1 96 ? 34.925 -20.025 -12.760 1.00 35.62 96 GLN A C 1
ATOM 786 O O . GLN A 1 96 ? 33.746 -20.323 -12.560 1.00 35.62 96 GLN A O 1
ATOM 791 N N . ASN A 1 97 ? 35.404 -18.791 -12.602 1.00 41.03 97 ASN A N 1
ATOM 792 C CA . ASN A 1 97 ? 34.578 -17.602 -12.469 1.00 41.03 97 ASN A CA 1
ATOM 793 C C . ASN A 1 97 ? 33.739 -17.471 -13.742 1.00 41.03 97 ASN A C 1
ATOM 795 O O . ASN A 1 97 ? 34.141 -16.808 -14.694 1.00 41.03 97 ASN A O 1
ATOM 799 N N . TYR A 1 98 ? 32.578 -18.120 -13.764 1.00 45.78 98 TYR A N 1
ATOM 800 C CA . TYR A 1 98 ? 31.507 -17.741 -14.664 1.00 45.78 98 TYR A CA 1
ATOM 801 C C . TYR A 1 98 ? 31.194 -16.285 -14.342 1.00 45.78 98 TYR A C 1
ATOM 803 O O . TYR A 1 98 ? 30.862 -15.969 -13.199 1.00 45.78 98 TYR A O 1
ATOM 811 N N . GLU A 1 99 ? 31.375 -15.391 -15.312 1.00 49.81 99 GLU A N 1
ATOM 812 C CA . GLU A 1 99 ? 30.952 -14.002 -15.186 1.00 49.81 99 GLU A CA 1
ATOM 813 C C . GLU A 1 99 ? 29.472 -13.997 -14.798 1.00 49.81 99 GLU A C 1
ATOM 815 O O . GLU A 1 99 ? 28.592 -14.285 -15.610 1.00 49.81 99 GLU A O 1
ATOM 820 N N . LEU A 1 100 ? 29.197 -13.728 -13.517 1.00 58.00 100 LEU A N 1
ATOM 821 C CA . LEU A 1 100 ? 27.840 -13.535 -13.039 1.00 58.00 100 LEU A CA 1
ATOM 822 C C . LEU A 1 100 ? 27.281 -12.335 -13.801 1.00 58.00 100 LEU A C 1
ATOM 824 O O . LEU A 1 100 ? 27.710 -11.198 -13.596 1.00 58.00 100 LEU A O 1
ATOM 828 N N . THR A 1 101 ? 26.336 -12.604 -14.698 1.00 55.97 101 THR A N 1
ATOM 829 C CA . THR A 1 101 ? 25.629 -11.597 -15.487 1.00 55.97 101 THR A CA 1
ATOM 830 C C . THR A 1 101 ? 25.159 -10.459 -14.586 1.00 55.97 101 THR A C 1
ATOM 832 O O . THR A 1 101 ? 24.444 -10.684 -13.605 1.00 55.97 101 THR A O 1
ATOM 835 N N . LYS A 1 102 ? 25.591 -9.243 -14.926 1.00 58.12 102 LYS A N 1
ATOM 836 C CA . LYS A 1 102 ? 25.314 -8.007 -14.193 1.00 58.12 102 LYS A CA 1
ATOM 837 C C . LYS A 1 102 ? 23.802 -7.771 -14.090 1.00 58.12 102 LYS A C 1
ATOM 839 O O . LYS A 1 102 ? 23.078 -7.947 -15.069 1.00 58.12 102 LYS A O 1
ATOM 844 N N . TYR A 1 103 ? 23.340 -7.388 -12.903 1.00 58.16 103 TYR A N 1
ATOM 845 C CA . TYR A 1 103 ? 21.920 -7.185 -12.614 1.00 58.16 103 TYR A CA 1
ATOM 846 C C . TYR A 1 103 ? 21.325 -5.999 -13.371 1.00 58.16 103 TYR A C 1
ATOM 848 O O . TYR A 1 103 ? 22.048 -5.050 -13.691 1.00 58.16 103 TYR A O 1
ATOM 856 N N . PRO A 1 104 ? 20.014 -6.052 -13.675 1.00 59.91 104 PRO A N 1
ATOM 857 C CA . PRO A 1 104 ? 19.320 -4.902 -14.227 1.00 59.91 104 PRO A CA 1
ATOM 858 C C . PRO A 1 104 ? 19.380 -3.733 -13.236 1.00 59.91 104 PRO A C 1
ATOM 860 O O . PRO A 1 104 ? 19.348 -3.963 -12.031 1.00 59.91 104 PRO A O 1
ATOM 863 N N . PRO A 1 105 ? 19.434 -2.490 -13.733 1.00 56.59 105 PRO A N 1
ATOM 864 C CA . PRO A 1 105 ? 19.633 -1.318 -12.896 1.00 56.59 105 PRO A CA 1
ATOM 865 C C . PRO A 1 105 ? 18.472 -1.097 -11.922 1.00 56.59 105 PRO A C 1
ATOM 867 O O . PRO A 1 105 ? 17.298 -1.196 -12.293 1.00 56.59 105 PRO A O 1
ATOM 870 N N . THR A 1 106 ? 18.807 -0.685 -10.699 1.00 58.31 106 THR A N 1
ATOM 871 C CA . THR A 1 106 ? 17.854 -0.117 -9.745 1.00 58.31 106 THR A CA 1
ATOM 872 C C . THR A 1 106 ? 17.140 1.083 -10.368 1.00 58.31 106 THR A C 1
ATOM 874 O O . THR A 1 106 ? 17.756 2.128 -10.592 1.00 58.31 106 THR A O 1
ATOM 877 N N . GLN A 1 107 ? 15.838 0.958 -10.628 1.00 56.94 107 GLN A N 1
ATOM 878 C CA . GLN A 1 107 ? 15.013 2.103 -11.002 1.00 56.94 107 GLN A CA 1
ATOM 879 C C . GLN A 1 107 ? 14.548 2.853 -9.748 1.00 56.94 107 GLN A C 1
ATOM 881 O O . GLN A 1 107 ? 14.054 2.215 -8.811 1.00 56.94 107 GLN A O 1
ATOM 886 N N . PRO A 1 108 ? 14.654 4.196 -9.719 1.00 55.84 108 PRO A N 1
ATOM 887 C CA . PRO A 1 108 ? 13.908 4.990 -8.762 1.00 55.84 108 PRO A CA 1
ATOM 888 C C . PRO A 1 108 ? 12.422 4.758 -9.033 1.00 55.84 108 PRO A C 1
ATOM 890 O O . PRO A 1 108 ? 11.883 5.081 -10.086 1.00 55.84 108 PRO A O 1
ATOM 893 N N . PHE A 1 109 ? 11.788 4.120 -8.072 1.00 61.66 109 PHE A N 1
ATOM 894 C CA . PHE A 1 109 ? 10.395 3.742 -8.089 1.00 61.66 109 PHE A CA 1
ATOM 895 C C . PHE A 1 109 ? 9.675 4.425 -6.921 1.00 61.66 109 PHE A C 1
ATOM 897 O O . PHE A 1 109 ? 10.205 4.535 -5.817 1.00 61.66 109 PHE A O 1
ATOM 904 N N . THR A 1 110 ? 8.454 4.878 -7.156 1.00 63.91 110 THR A N 1
ATOM 905 C CA . THR A 1 110 ? 7.571 5.403 -6.113 1.00 63.91 110 THR A CA 1
ATOM 906 C C . THR A 1 110 ? 6.328 4.540 -6.132 1.00 63.91 110 THR A C 1
ATOM 908 O O . THR A 1 110 ? 5.755 4.341 -7.202 1.00 63.91 110 THR A O 1
ATOM 911 N N . ILE A 1 111 ? 5.905 4.023 -4.972 1.00 66.25 111 ILE A N 1
ATOM 912 C CA . ILE A 1 111 ? 4.683 3.213 -4.881 1.00 66.25 111 ILE A CA 1
ATOM 913 C C . ILE A 1 111 ? 3.521 4.021 -5.471 1.00 66.25 111 ILE A C 1
ATOM 915 O O . ILE A 1 111 ? 3.200 5.081 -4.921 1.00 66.25 111 ILE A O 1
ATOM 919 N N . PRO A 1 112 ? 2.890 3.549 -6.566 1.00 70.06 112 PRO A N 1
ATOM 920 C CA . PRO A 1 112 ? 1.816 4.279 -7.212 1.00 70.06 112 PRO A CA 1
ATOM 921 C C . PRO A 1 112 ? 0.705 4.562 -6.209 1.00 70.06 112 PRO A C 1
ATOM 923 O O . PRO A 1 112 ? 0.273 3.666 -5.482 1.00 70.06 112 PRO A O 1
ATOM 926 N N . LEU A 1 113 ? 0.203 5.797 -6.192 1.00 73.19 113 LEU A N 1
ATOM 927 C CA . LEU A 1 113 ? -0.861 6.211 -5.272 1.00 73.19 113 LEU A CA 1
ATOM 928 C C . LEU A 1 113 ? -2.080 5.276 -5.343 1.00 73.19 113 LEU A C 1
ATOM 930 O O . LEU A 1 113 ? -2.661 4.939 -4.317 1.00 73.19 113 LEU A O 1
ATOM 934 N N . ARG A 1 114 ? -2.401 4.778 -6.544 1.00 73.31 114 ARG A N 1
ATOM 935 C CA . ARG A 1 114 ? -3.468 3.795 -6.776 1.00 73.31 114 ARG A CA 1
ATOM 936 C C . ARG A 1 114 ? -3.298 2.521 -5.944 1.00 73.31 114 ARG A C 1
ATOM 938 O O . ARG A 1 114 ? -4.277 2.015 -5.409 1.00 73.31 114 ARG A O 1
ATOM 945 N N . VAL A 1 115 ? -2.071 2.015 -5.828 1.00 69.44 115 VAL A N 1
ATOM 946 C CA . VAL A 1 115 ? -1.766 0.825 -5.023 1.00 69.44 115 VAL A CA 1
ATOM 947 C C . VAL A 1 115 ? -1.993 1.136 -3.546 1.00 69.44 115 VAL A C 1
ATOM 949 O O . VAL A 1 115 ? -2.689 0.382 -2.872 1.00 69.44 115 VAL A O 1
ATOM 952 N N . LYS A 1 116 ? -1.505 2.288 -3.060 1.00 71.25 116 LYS A N 1
ATOM 953 C CA . LYS A 1 116 ? -1.742 2.735 -1.674 1.00 71.25 116 LYS A CA 1
ATOM 954 C C . LYS A 1 116 ? -3.234 2.818 -1.354 1.00 71.25 116 LYS A C 1
ATOM 956 O O . LYS A 1 116 ? -3.671 2.235 -0.371 1.00 71.25 116 LYS A O 1
ATOM 961 N N . GLN A 1 117 ? -4.016 3.448 -2.229 1.00 78.25 117 GLN A N 1
ATOM 962 C CA . GLN A 1 117 ? -5.463 3.599 -2.066 1.00 78.25 117 GLN A CA 1
ATOM 963 C C . GLN A 1 117 ? -6.201 2.255 -2.051 1.00 78.25 117 GLN A C 1
ATOM 965 O O . GLN A 1 117 ? -7.072 2.048 -1.212 1.00 78.25 117 GLN A O 1
ATOM 970 N N . GLN A 1 118 ? -5.849 1.320 -2.940 1.00 76.19 118 GLN A N 1
ATOM 971 C CA . GLN A 1 118 ? -6.462 -0.015 -2.963 1.00 76.19 118 GLN A CA 1
ATOM 972 C C . GLN A 1 118 ? -6.181 -0.800 -1.677 1.00 76.19 118 GLN A C 1
ATOM 974 O O . GLN A 1 118 ? -7.052 -1.506 -1.171 1.00 76.19 118 GLN A O 1
ATOM 979 N N . LEU A 1 119 ? -4.975 -0.661 -1.128 1.00 73.62 119 LEU A N 1
ATOM 980 C CA . LEU A 1 119 ? -4.601 -1.310 0.126 1.00 73.62 119 LEU A CA 1
ATOM 981 C C . LEU A 1 119 ? -5.280 -0.653 1.317 1.00 73.62 119 LEU A C 1
ATOM 983 O O . LEU A 1 119 ? -5.783 -1.362 2.177 1.00 73.62 119 LEU A O 1
ATOM 987 N N . GLU A 1 120 ? -5.323 0.677 1.364 1.00 76.25 120 GLU A N 1
ATOM 988 C CA . GLU A 1 120 ? -6.055 1.418 2.390 1.00 76.25 120 GLU A CA 1
ATOM 989 C C . GLU A 1 120 ? -7.536 1.055 2.370 1.00 76.25 120 GLU A C 1
ATOM 991 O O . GLU A 1 120 ? -8.109 0.786 3.420 1.00 76.25 120 GLU A O 1
ATOM 996 N N . GLN A 1 121 ? -8.143 0.942 1.187 1.00 80.12 121 GLN A N 1
ATOM 997 C CA . GLN A 1 121 ? -9.513 0.464 1.042 1.00 80.12 121 GLN A CA 1
ATOM 998 C C . GLN A 1 121 ? -9.676 -0.950 1.615 1.00 80.12 121 GLN A C 1
ATOM 1000 O O . GLN A 1 121 ? -10.574 -1.175 2.419 1.00 80.12 121 GLN A O 1
ATOM 1005 N N . LYS A 1 122 ? -8.785 -1.888 1.271 1.00 74.19 122 LYS A N 1
ATOM 1006 C CA . LYS A 1 122 ? -8.809 -3.255 1.819 1.00 74.19 122 LYS A CA 1
ATOM 1007 C C . LYS A 1 122 ? -8.617 -3.287 3.331 1.00 74.19 122 LYS A C 1
ATOM 1009 O O . LYS A 1 122 ? -9.269 -4.061 4.022 1.00 74.19 122 LYS A O 1
ATOM 1014 N N . VAL A 1 123 ? -7.733 -2.448 3.857 1.00 75.62 123 VAL A N 1
ATOM 1015 C CA . VAL A 1 123 ? -7.526 -2.294 5.296 1.00 75.62 123 VAL A CA 1
ATOM 1016 C C . VAL A 1 123 ? -8.796 -1.755 5.952 1.00 75.62 123 VAL A C 1
ATOM 1018 O O . VAL A 1 123 ? -9.227 -2.306 6.958 1.00 75.62 123 VAL A O 1
ATOM 1021 N N . ASN A 1 124 ? -9.436 -0.745 5.365 1.00 77.81 124 ASN A N 1
ATOM 1022 C CA . ASN A 1 124 ? -10.685 -0.178 5.866 1.00 77.81 124 ASN A CA 1
ATOM 1023 C C . ASN A 1 124 ? -11.844 -1.183 5.813 1.00 77.81 124 ASN A C 1
ATOM 1025 O O . ASN A 1 124 ? -12.622 -1.236 6.757 1.00 77.81 124 ASN A O 1
ATOM 1029 N N . GLU A 1 125 ? -11.933 -2.015 4.770 1.00 75.12 125 GLU A N 1
ATOM 1030 C CA . GLU A 1 125 ? -12.882 -3.138 4.698 1.00 75.12 125 GLU A CA 1
ATOM 1031 C C . GLU A 1 125 ? -12.684 -4.096 5.885 1.00 75.12 125 GLU A C 1
ATOM 1033 O O . GLU A 1 125 ? -13.638 -4.424 6.587 1.00 75.12 125 GLU A O 1
ATOM 1038 N N . ILE A 1 126 ? -11.432 -4.467 6.177 1.00 70.81 126 ILE A N 1
ATOM 1039 C CA . ILE A 1 126 ? -11.086 -5.338 7.313 1.00 70.81 126 ILE A CA 1
ATOM 1040 C C . ILE A 1 126 ? -11.406 -4.665 8.657 1.00 70.81 126 ILE A C 1
ATOM 1042 O O . ILE A 1 126 ? -11.843 -5.327 9.594 1.00 70.81 126 ILE A O 1
ATOM 1046 N N . VAL A 1 127 ? -11.194 -3.352 8.772 1.00 71.75 127 VAL A N 1
ATOM 1047 C CA . VAL A 1 127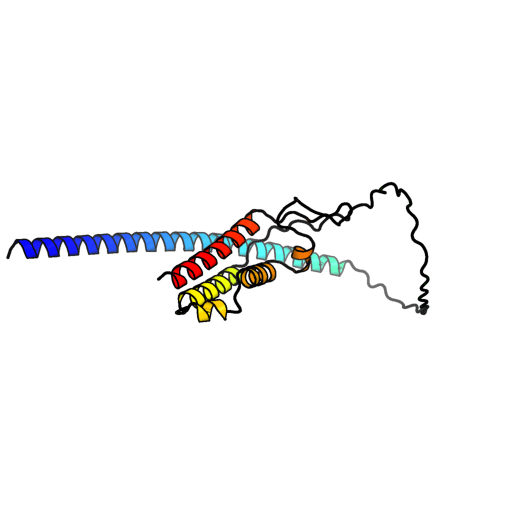 ? -11.537 -2.583 9.979 1.00 71.75 127 VAL A CA 1
ATOM 1048 C C . VAL A 1 127 ? -13.052 -2.478 10.168 1.00 71.75 127 VAL A C 1
ATOM 1050 O O . VAL A 1 127 ? -13.512 -2.486 11.310 1.00 71.75 127 VAL A O 1
ATOM 1053 N N . ALA A 1 128 ? -13.819 -2.361 9.084 1.00 72.06 128 ALA A N 1
ATOM 1054 C CA . ALA A 1 128 ? -15.269 -2.193 9.122 1.00 72.06 128 ALA A CA 1
ATOM 1055 C C . ALA A 1 128 ? -16.018 -3.497 9.424 1.00 72.06 128 ALA A C 1
ATOM 1057 O O . ALA A 1 128 ? -17.093 -3.451 10.013 1.00 72.06 128 ALA A O 1
ATOM 1058 N N . GLU A 1 129 ? -15.463 -4.651 9.053 1.00 70.31 129 GLU A N 1
ATOM 1059 C CA . GLU A 1 129 ? -16.041 -5.944 9.416 1.00 70.31 129 GLU A CA 1
ATOM 1060 C C . GLU A 1 129 ? -15.899 -6.245 10.921 1.00 70.31 129 GLU A C 1
ATOM 1062 O O . GLU A 1 129 ? -14.888 -5.943 11.575 1.00 70.31 129 GLU A O 1
ATOM 1067 N N . ASP A 1 130 ? -16.917 -6.910 11.466 1.00 70.12 130 ASP A N 1
ATOM 1068 C CA . ASP A 1 130 ? -16.870 -7.535 12.785 1.00 70.12 130 ASP A CA 1
ATOM 1069 C C . ASP A 1 130 ? -16.271 -8.935 12.643 1.00 70.12 130 ASP A C 1
ATOM 1071 O O . ASP A 1 130 ? -16.940 -9.933 12.365 1.00 70.12 130 ASP A O 1
ATOM 1075 N N . TRP A 1 131 ? -14.950 -8.995 12.770 1.00 70.31 131 TRP A N 1
ATOM 1076 C CA . TRP A 1 131 ? -14.198 -10.233 12.645 1.00 70.31 131 TRP A CA 1
ATOM 1077 C C . TRP A 1 131 ? -14.340 -11.081 13.909 1.00 70.31 131 TRP A C 1
ATOM 1079 O O . TRP A 1 131 ? -13.814 -10.735 14.961 1.00 70.31 131 TRP A O 1
ATOM 1089 N N . THR A 1 132 ? -14.983 -12.243 13.797 1.00 72.75 132 THR A N 1
ATOM 1090 C CA . THR A 1 132 ? -14.912 -13.282 14.836 1.00 72.75 132 THR A CA 1
ATOM 1091 C C . THR A 1 132 ? -13.629 -14.107 14.690 1.00 72.75 132 THR A C 1
ATOM 1093 O O . THR A 1 132 ? -13.022 -14.137 13.616 1.00 72.75 132 THR A O 1
ATOM 1096 N N . ILE A 1 133 ? -13.220 -14.842 15.732 1.00 71.38 133 ILE A N 1
ATOM 1097 C CA . ILE A 1 133 ? -12.074 -15.773 15.656 1.00 71.38 133 ILE A CA 1
ATOM 1098 C C . ILE A 1 133 ? -12.242 -16.769 14.496 1.00 71.38 133 ILE A C 1
ATOM 1100 O O . ILE A 1 133 ? -11.273 -17.062 13.792 1.00 71.38 133 ILE A O 1
ATOM 1104 N N . ASP A 1 134 ? -13.462 -17.256 14.265 1.00 74.06 134 ASP A N 1
ATOM 1105 C CA . ASP A 1 134 ? -13.754 -18.183 13.172 1.00 74.06 134 ASP A CA 1
ATOM 1106 C C . ASP A 1 134 ? -13.697 -17.483 11.811 1.00 74.06 134 ASP A C 1
ATOM 1108 O O . ASP A 1 134 ? -13.128 -18.032 10.869 1.00 74.06 134 ASP A O 1
ATOM 1112 N N . THR A 1 135 ? -14.163 -16.234 11.713 1.00 72.62 135 THR A N 1
ATOM 1113 C CA . THR A 1 135 ? -13.983 -15.396 10.514 1.00 72.62 135 THR A CA 1
ATOM 1114 C C . THR A 1 135 ? -12.498 -15.183 10.212 1.00 72.62 135 THR A C 1
ATOM 1116 O O . THR A 1 135 ? -12.083 -15.287 9.062 1.00 72.62 135 THR A O 1
ATOM 1119 N N . ILE A 1 136 ? -11.660 -14.961 11.233 1.00 70.06 136 ILE A N 1
ATOM 1120 C CA . ILE A 1 136 ? -10.209 -14.785 11.066 1.00 70.06 136 ILE A CA 1
ATOM 1121 C C . ILE A 1 136 ? -9.551 -16.062 10.560 1.00 70.06 136 ILE A C 1
ATOM 1123 O O . ILE A 1 136 ? -8.782 -16.008 9.596 1.00 70.06 136 ILE A O 1
ATOM 1127 N N . LYS A 1 137 ? -9.862 -17.202 11.185 1.00 71.12 137 LYS A N 1
ATOM 1128 C CA . LYS A 1 137 ? -9.328 -18.515 10.798 1.00 71.12 137 LYS A CA 1
ATOM 1129 C C . LYS A 1 137 ? -9.755 -18.918 9.389 1.00 71.12 137 LYS A C 1
ATOM 1131 O O . LYS A 1 137 ? -8.944 -19.469 8.652 1.00 71.12 137 LYS A O 1
ATOM 1136 N N . ASN A 1 138 ? -10.994 -18.608 9.019 1.00 71.75 138 ASN A N 1
ATOM 1137 C CA . ASN A 1 138 ? -11.542 -18.906 7.698 1.00 71.75 138 ASN A CA 1
ATOM 1138 C C . ASN A 1 138 ? -11.197 -17.836 6.661 1.00 71.75 138 ASN A C 1
ATOM 1140 O O . ASN A 1 138 ? -11.414 -18.040 5.466 1.00 71.75 138 ASN A O 1
ATOM 1144 N N . SER A 1 139 ? -10.628 -16.703 7.079 1.00 68.31 139 SER A N 1
ATOM 1145 C CA . SER A 1 139 ? -10.157 -15.719 6.124 1.00 68.31 139 SER A CA 1
ATOM 1146 C C . SER A 1 139 ? -8.986 -16.294 5.345 1.00 68.31 139 SER A C 1
ATOM 1148 O O . SER A 1 139 ? -7.905 -16.562 5.866 1.00 68.31 139 SER A O 1
ATOM 1150 N N . HIS A 1 140 ? -9.159 -16.396 4.034 1.00 69.06 140 HIS A N 1
ATOM 1151 C CA . HIS A 1 140 ? -8.054 -16.677 3.121 1.00 69.06 140 HIS A CA 1
ATOM 1152 C C . HIS A 1 140 ? -7.053 -15.509 3.032 1.00 69.06 140 HIS A C 1
ATOM 1154 O O . HIS A 1 140 ? -6.159 -15.521 2.186 1.00 69.06 140 HIS A O 1
ATOM 1160 N N . TYR A 1 141 ? -7.207 -14.480 3.870 1.00 69.25 141 TYR A N 1
ATOM 1161 C CA . TYR A 1 141 ? -6.417 -13.262 3.867 1.00 69.25 141 TYR A CA 1
ATOM 1162 C C . TYR A 1 141 ? -5.302 -13.355 4.909 1.00 69.25 141 TYR A C 1
ATOM 1164 O O . TYR A 1 141 ? -5.397 -12.840 6.025 1.00 69.25 141 TYR A O 1
ATOM 1172 N N . THR A 1 142 ? -4.233 -14.067 4.560 1.00 75.25 142 THR A N 1
ATOM 1173 C CA . THR A 1 142 ? -3.033 -14.178 5.398 1.00 75.25 142 THR A CA 1
ATOM 1174 C C . THR A 1 142 ? -2.098 -12.991 5.171 1.00 75.25 142 THR A C 1
ATOM 1176 O O . THR A 1 142 ? -2.151 -12.334 4.131 1.00 75.25 142 THR A O 1
ATOM 1179 N N . MET A 1 143 ? -1.194 -12.734 6.122 1.00 75.62 143 MET A N 1
ATOM 1180 C CA . MET A 1 143 ? -0.152 -11.714 5.944 1.00 75.62 143 MET A CA 1
ATOM 1181 C C . MET A 1 143 ? 0.698 -11.990 4.697 1.00 75.62 143 MET A C 1
ATOM 1183 O O . MET A 1 143 ? 0.997 -11.080 3.938 1.00 75.62 143 MET A O 1
ATOM 1187 N N . TYR A 1 144 ? 1.005 -13.264 4.433 1.00 80.00 144 TYR A N 1
ATOM 1188 C CA . TYR A 1 144 ? 1.712 -13.686 3.225 1.00 80.00 144 TYR A CA 1
ATOM 1189 C C . TYR A 1 144 ? 0.965 -13.309 1.946 1.00 80.00 144 TYR A C 1
ATOM 1191 O O . TYR A 1 144 ? 1.584 -12.801 1.015 1.00 80.00 144 TYR A O 1
ATOM 1199 N N . LYS A 1 145 ? -0.356 -13.522 1.906 1.00 79.69 145 LYS A N 1
ATOM 1200 C CA . LYS A 1 145 ? -1.180 -13.145 0.756 1.00 79.69 145 LYS A CA 1
ATOM 1201 C C . LYS A 1 145 ? -1.191 -11.629 0.559 1.00 79.69 145 LYS A C 1
ATOM 1203 O O . LYS A 1 145 ? -0.927 -11.173 -0.545 1.00 79.69 145 LYS A O 1
ATOM 1208 N N . PHE A 1 146 ? -1.379 -10.868 1.638 1.00 78.19 146 PHE A N 1
ATOM 1209 C CA . PHE A 1 146 ? -1.326 -9.406 1.603 1.00 78.19 146 PHE A CA 1
ATOM 1210 C C . PHE A 1 146 ? 0.020 -8.888 1.083 1.00 78.19 146 PHE A C 1
ATOM 1212 O O . PHE A 1 146 ? 0.057 -8.112 0.132 1.00 78.19 146 PHE A O 1
ATOM 1219 N N . THR A 1 147 ? 1.139 -9.348 1.653 1.00 80.50 147 THR A N 1
ATOM 1220 C CA . THR A 1 147 ? 2.471 -8.932 1.202 1.00 80.50 147 THR A CA 1
ATOM 1221 C C . THR A 1 147 ? 2.733 -9.375 -0.240 1.00 80.50 147 THR A C 1
ATOM 1223 O O . THR A 1 147 ? 3.341 -8.628 -0.994 1.00 80.50 147 THR A O 1
ATOM 1226 N N . SER A 1 148 ? 2.255 -10.547 -0.664 1.00 82.56 148 SER A N 1
ATOM 1227 C CA . SER A 1 148 ? 2.403 -11.019 -2.046 1.00 82.56 148 SER A CA 1
ATOM 1228 C C . SER A 1 148 ? 1.636 -10.154 -3.051 1.00 82.56 148 SER A C 1
ATOM 1230 O O . SER A 1 148 ? 2.187 -9.794 -4.091 1.00 82.56 148 SER A O 1
ATOM 1232 N N . GLU A 1 149 ? 0.381 -9.811 -2.751 1.00 79.50 149 GLU A N 1
ATOM 1233 C CA . GLU A 1 149 ? -0.441 -8.915 -3.574 1.00 79.50 149 GLU A CA 1
ATOM 1234 C C . GLU A 1 149 ? 0.183 -7.518 -3.636 1.00 79.50 149 GLU A C 1
ATOM 1236 O O . GLU A 1 149 ? 0.354 -6.959 -4.719 1.00 79.50 149 GLU A O 1
ATOM 1241 N N . LEU A 1 150 ? 0.635 -7.009 -2.487 1.00 79.88 150 LEU A N 1
ATOM 1242 C CA . LEU A 1 150 ? 1.351 -5.746 -2.383 1.00 79.88 150 LEU A CA 1
ATOM 1243 C C . LEU A 1 150 ? 2.596 -5.732 -3.276 1.00 79.88 150 LEU A C 1
ATOM 1245 O O . LEU A 1 150 ? 2.717 -4.886 -4.156 1.00 79.88 150 LEU A O 1
ATOM 1249 N N . MET A 1 151 ? 3.485 -6.711 -3.115 1.00 83.19 151 MET A N 1
ATOM 1250 C CA . MET A 1 151 ? 4.716 -6.818 -3.901 1.00 83.19 151 MET A CA 1
ATOM 1251 C C . MET A 1 151 ? 4.441 -6.938 -5.402 1.00 83.19 151 MET A C 1
ATOM 1253 O O . MET A 1 151 ? 5.136 -6.304 -6.187 1.00 83.19 151 MET A O 1
ATOM 1257 N N . SER A 1 152 ? 3.422 -7.705 -5.799 1.00 83.56 152 SER A N 1
ATOM 1258 C CA . SER A 1 152 ? 3.077 -7.923 -7.214 1.00 83.56 152 SER A CA 1
ATOM 1259 C C . SER A 1 152 ? 2.377 -6.723 -7.860 1.00 83.56 152 SER A C 1
ATOM 1261 O O . SER A 1 152 ? 2.419 -6.569 -9.075 1.00 83.56 152 SER A O 1
ATOM 1263 N N . SER A 1 153 ? 1.724 -5.872 -7.063 1.00 78.12 153 SER A N 1
ATOM 1264 C CA . SER A 1 153 ? 1.113 -4.620 -7.536 1.00 78.12 153 SER A CA 1
ATOM 1265 C C . SER A 1 153 ? 2.127 -3.482 -7.694 1.00 78.12 153 SER A C 1
ATOM 1267 O O . SER A 1 153 ? 1.929 -2.573 -8.498 1.00 78.12 153 SER A O 1
ATOM 1269 N N . ILE A 1 154 ? 3.207 -3.537 -6.912 1.00 77.31 154 ILE A N 1
ATOM 1270 C CA . ILE A 1 154 ? 4.276 -2.541 -6.874 1.00 77.31 154 ILE A CA 1
ATOM 1271 C C . ILE A 1 154 ? 5.343 -2.870 -7.917 1.00 77.31 154 ILE A C 1
ATOM 1273 O O . ILE A 1 154 ? 5.757 -2.007 -8.684 1.00 77.31 154 ILE A O 1
ATOM 1277 N N . PHE A 1 155 ? 5.798 -4.117 -7.945 1.00 82.00 155 PHE A N 1
ATOM 1278 C CA . PHE A 1 155 ? 6.954 -4.523 -8.724 1.00 82.00 155 PHE A CA 1
ATOM 1279 C C . PHE A 1 155 ? 6.564 -5.438 -9.873 1.00 82.00 155 PHE A C 1
ATOM 1281 O O . PHE A 1 155 ? 5.702 -6.308 -9.748 1.00 82.00 155 PHE A O 1
ATOM 1288 N N . THR A 1 156 ? 7.273 -5.295 -10.991 1.00 83.38 156 THR A N 1
ATOM 1289 C CA . THR A 1 156 ? 7.172 -6.256 -12.087 1.00 83.38 156 THR A CA 1
ATOM 1290 C C . THR A 1 156 ? 7.726 -7.612 -11.649 1.00 83.38 156 THR A C 1
ATOM 1292 O O . THR A 1 156 ? 8.607 -7.707 -10.790 1.00 83.38 156 THR A O 1
ATOM 1295 N N . ASN A 1 157 ? 7.250 -8.685 -12.281 1.00 83.69 157 ASN A N 1
ATOM 1296 C CA . ASN A 1 157 ? 7.762 -10.029 -12.013 1.00 83.69 157 ASN A CA 1
ATOM 1297 C C . ASN A 1 157 ? 9.285 -10.112 -12.256 1.00 83.69 157 ASN A C 1
ATOM 1299 O O . ASN A 1 157 ? 10.015 -10.715 -11.475 1.00 83.69 157 ASN A O 1
ATOM 1303 N N . GLU A 1 158 ? 9.785 -9.425 -13.286 1.00 81.81 158 GLU A N 1
ATOM 1304 C CA . GLU A 1 158 ? 11.220 -9.354 -13.586 1.00 81.81 158 GLU A CA 1
ATOM 1305 C C . GLU A 1 158 ? 12.026 -8.662 -12.478 1.00 81.81 158 GLU A C 1
ATOM 1307 O O . GLU A 1 158 ? 13.091 -9.149 -12.084 1.00 81.81 158 GLU A O 1
ATOM 1312 N N . TYR A 1 159 ? 11.494 -7.588 -11.888 1.00 84.19 159 TYR A N 1
ATOM 1313 C CA . TYR A 1 159 ? 12.106 -6.961 -10.717 1.00 84.19 159 TYR A CA 1
ATOM 1314 C C . TYR A 1 159 ? 12.163 -7.937 -9.532 1.00 84.19 159 TYR A C 1
ATOM 1316 O O . TYR A 1 159 ? 13.214 -8.125 -8.918 1.00 84.19 159 TYR A O 1
ATOM 1324 N N . LEU A 1 160 ? 11.060 -8.637 -9.246 1.00 84.62 160 LEU A N 1
ATOM 1325 C CA . LEU A 1 160 ? 10.980 -9.592 -8.135 1.00 84.62 160 LEU A CA 1
ATOM 1326 C C . LEU A 1 160 ? 11.898 -10.810 -8.302 1.00 84.62 160 LEU A C 1
ATOM 1328 O O . LEU A 1 160 ? 12.345 -11.364 -7.297 1.00 84.62 160 LEU A O 1
ATOM 1332 N N . LYS A 1 161 ? 12.223 -11.218 -9.534 1.00 82.94 161 LYS A N 1
ATOM 1333 C CA . LYS A 1 161 ? 13.199 -12.288 -9.814 1.00 82.94 161 LYS A CA 1
ATOM 1334 C C . LYS A 1 161 ? 14.638 -11.847 -9.558 1.00 82.94 161 LYS A C 1
ATOM 1336 O O . LYS A 1 161 ? 15.446 -12.630 -9.062 1.00 82.94 161 LYS A O 1
ATOM 1341 N N . THR A 1 162 ? 14.947 -10.593 -9.867 1.00 80.81 162 THR A N 1
ATOM 1342 C CA . THR A 1 162 ? 16.317 -10.054 -9.871 1.00 80.81 162 THR A CA 1
ATOM 1343 C C . THR A 1 162 ? 16.707 -9.370 -8.564 1.00 80.81 162 THR A C 1
ATOM 1345 O O . THR A 1 162 ? 17.895 -9.253 -8.273 1.00 80.81 162 THR A O 1
ATOM 1348 N N . HIS A 1 163 ? 15.733 -9.007 -7.724 1.00 84.69 163 HIS A N 1
ATOM 1349 C CA . HIS A 1 163 ? 15.960 -8.284 -6.472 1.00 84.69 163 HIS A CA 1
ATOM 1350 C C 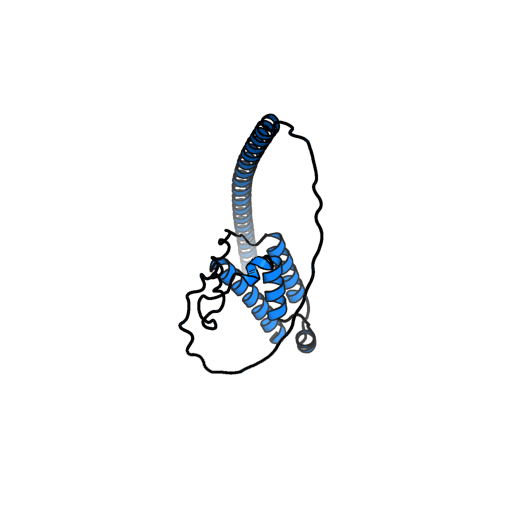. HIS A 1 163 ? 15.589 -9.102 -5.241 1.00 84.69 163 HIS A C 1
ATOM 1352 O O . HIS A 1 163 ? 14.634 -9.872 -5.269 1.00 84.69 163 HIS A O 1
ATOM 1358 N N . LYS A 1 164 ? 16.302 -8.927 -4.128 1.00 85.38 164 LYS A N 1
ATOM 1359 C CA . LYS A 1 164 ? 16.026 -9.579 -2.840 1.00 85.38 164 LYS A CA 1
ATOM 1360 C C . LYS A 1 164 ? 16.013 -8.577 -1.689 1.00 85.38 164 LYS A C 1
ATOM 1362 O O . LYS A 1 164 ? 16.678 -7.549 -1.733 1.00 85.38 164 LYS A O 1
ATOM 1367 N N . ARG A 1 165 ? 15.307 -8.917 -0.606 1.00 83.31 165 ARG A N 1
ATOM 1368 C CA . ARG A 1 165 ? 15.215 -8.067 0.597 1.00 83.31 165 ARG A CA 1
ATOM 1369 C C . ARG A 1 165 ? 16.576 -7.788 1.249 1.00 83.31 165 ARG A C 1
ATOM 1371 O O . ARG A 1 165 ? 16.774 -6.726 1.817 1.00 83.31 165 ARG A O 1
ATOM 1378 N N . SER A 1 166 ? 17.495 -8.756 1.243 1.00 79.12 166 SER A N 1
ATOM 1379 C CA . SER A 1 166 ? 18.796 -8.639 1.915 1.00 79.12 166 SER A CA 1
ATOM 1380 C C . SER A 1 166 ? 19.910 -9.260 1.090 1.00 79.12 166 SER A C 1
ATOM 1382 O O . SER A 1 166 ? 19.730 -10.331 0.519 1.00 79.12 166 SER A O 1
ATOM 1384 N N . GLY A 1 167 ? 21.093 -8.642 1.116 1.00 70.81 167 GLY A N 1
ATOM 1385 C CA . GLY A 1 167 ? 22.331 -9.190 0.554 1.00 70.81 167 GLY A CA 1
ATOM 1386 C C . GLY A 1 167 ? 22.761 -10.527 1.167 1.00 70.81 167 GLY A C 1
ATOM 1387 O O . GLY A 1 167 ? 23.485 -11.282 0.523 1.00 70.81 167 GLY A O 1
ATOM 1388 N N . LYS A 1 168 ? 22.280 -10.857 2.372 1.00 70.88 168 LYS A N 1
ATOM 1389 C CA . LYS A 1 168 ? 22.697 -12.040 3.133 1.00 70.88 168 LYS A CA 1
ATOM 1390 C C . LYS A 1 168 ? 22.013 -13.314 2.626 1.00 70.88 168 LYS A C 1
ATOM 1392 O O . LYS A 1 168 ? 20.810 -13.316 2.375 1.00 70.88 168 LYS A O 1
ATOM 1397 N N . GLY A 1 169 ? 22.784 -14.395 2.522 1.00 65.56 169 GLY A N 1
ATOM 1398 C CA . GLY A 1 169 ? 22.304 -15.714 2.104 1.00 65.56 169 GLY A CA 1
ATOM 1399 C C . GLY A 1 169 ? 22.299 -15.933 0.585 1.00 65.56 169 GLY A C 1
ATOM 1400 O O . GLY A 1 169 ? 22.108 -15.002 -0.204 1.00 65.56 169 GLY A O 1
ATOM 1401 N N . GLY A 1 170 ? 22.528 -17.188 0.201 1.00 67.94 170 GLY A N 1
ATOM 1402 C CA . GLY A 1 170 ? 22.622 -17.675 -1.175 1.00 67.94 170 GLY A CA 1
ATOM 1403 C C . GLY A 1 170 ? 23.476 -18.943 -1.229 1.00 67.94 170 GLY A C 1
ATOM 1404 O O . GLY A 1 170 ? 24.353 -19.124 -0.385 1.00 67.94 170 GLY A O 1
ATOM 1405 N N . LYS A 1 171 ? 23.208 -19.835 -2.187 1.00 74.00 171 LYS A N 1
ATOM 1406 C CA . LYS A 1 171 ? 24.128 -20.942 -2.481 1.00 74.00 171 LYS A CA 1
ATOM 1407 C C . LYS A 1 171 ? 25.341 -20.380 -3.240 1.00 74.00 171 LYS A C 1
ATOM 1409 O O . LYS A 1 171 ? 25.132 -19.520 -4.100 1.00 74.00 171 LYS A O 1
ATOM 1414 N N . PRO A 1 172 ? 26.573 -20.834 -2.955 1.00 65.94 172 PRO A N 1
ATOM 1415 C CA . PRO A 1 172 ? 27.728 -20.521 -3.796 1.00 65.94 172 PRO A CA 1
ATOM 1416 C C . PRO A 1 172 ? 27.423 -20.841 -5.268 1.00 65.94 172 PRO A C 1
ATOM 1418 O O . PRO A 1 172 ? 26.814 -21.870 -5.552 1.00 65.94 172 PRO A O 1
ATOM 1421 N N . GLY A 1 173 ? 27.777 -19.938 -6.186 1.00 66.94 173 GLY A N 1
ATOM 1422 C CA . GLY A 1 173 ? 27.517 -20.089 -7.627 1.00 66.94 173 GLY A CA 1
ATOM 1423 C C . GLY A 1 173 ? 26.102 -19.719 -8.094 1.00 66.94 173 GLY A C 1
ATOM 1424 O O . GLY A 1 173 ? 25.834 -19.740 -9.291 1.00 66.94 173 GLY A O 1
ATOM 1425 N N . ALA A 1 174 ? 25.187 -19.350 -7.192 1.00 70.44 174 ALA A N 1
ATOM 1426 C CA . ALA A 1 174 ? 23.897 -18.809 -7.606 1.00 70.44 174 ALA A CA 1
ATOM 1427 C C . ALA A 1 174 ? 24.061 -17.401 -8.191 1.00 70.44 174 ALA A C 1
ATOM 1429 O O . ALA A 1 174 ? 24.861 -16.609 -7.693 1.00 70.44 174 ALA A O 1
ATOM 1430 N N . ILE A 1 175 ? 23.227 -17.074 -9.183 1.00 72.44 175 ILE A N 1
ATOM 1431 C CA . ILE A 1 175 ? 23.033 -15.699 -9.647 1.00 72.44 175 ILE A CA 1
ATOM 1432 C C . ILE A 1 175 ? 22.740 -14.848 -8.398 1.00 72.44 175 ILE A C 1
ATOM 1434 O O . ILE A 1 175 ? 21.754 -15.068 -7.685 1.00 72.44 175 ILE A O 1
ATOM 1438 N N . GLN A 1 176 ? 23.647 -13.918 -8.093 1.00 74.00 176 GLN A N 1
ATOM 1439 C CA . GLN A 1 176 ? 23.463 -12.871 -7.094 1.00 74.00 176 GLN A CA 1
ATOM 1440 C C . GLN A 1 176 ? 22.151 -12.107 -7.392 1.00 74.00 176 GLN A C 1
ATOM 1442 O O . GLN A 1 176 ? 21.514 -12.276 -8.418 1.00 74.00 176 GLN A O 1
ATOM 1447 N N . ARG A 1 177 ? 21.607 -11.359 -6.448 1.00 78.88 177 ARG A N 1
ATOM 1448 C CA . ARG A 1 177 ? 20.391 -10.562 -6.678 1.00 78.88 177 ARG A CA 1
ATOM 1449 C C . ARG A 1 177 ? 20.654 -9.211 -6.073 1.00 78.88 177 ARG A C 1
ATOM 1451 O O . ARG A 1 177 ? 21.259 -9.153 -4.994 1.00 78.88 177 ARG A O 1
ATOM 1458 N N . GLU A 1 178 ? 20.209 -8.160 -6.742 1.00 83.44 178 GLU A N 1
ATOM 1459 C CA . GLU A 1 178 ? 20.343 -6.816 -6.199 1.00 83.44 178 GLU A CA 1
ATOM 1460 C C . GLU A 1 178 ? 19.508 -6.666 -4.932 1.00 83.44 178 GLU A C 1
ATOM 1462 O O . GLU A 1 178 ? 18.479 -7.320 -4.740 1.00 83.44 178 GLU A O 1
ATOM 1467 N N . ILE A 1 179 ? 19.996 -5.846 -4.007 1.00 85.06 179 ILE A N 1
ATOM 1468 C CA . ILE A 1 179 ? 19.256 -5.556 -2.783 1.00 85.06 179 ILE A CA 1
ATOM 1469 C C . ILE A 1 179 ? 18.162 -4.555 -3.148 1.00 85.06 179 ILE A C 1
ATOM 1471 O O . ILE A 1 179 ? 18.434 -3.545 -3.789 1.00 85.06 179 ILE A O 1
ATOM 1475 N N . MET A 1 180 ? 16.925 -4.840 -2.742 1.00 85.69 180 MET A N 1
ATOM 1476 C CA . MET A 1 180 ? 15.816 -3.896 -2.894 1.00 85.69 180 MET A CA 1
ATOM 1477 C C . MET A 1 180 ? 16.146 -2.571 -2.206 1.00 85.69 180 MET A C 1
ATOM 1479 O O . MET A 1 180 ? 16.774 -2.561 -1.145 1.00 85.69 180 MET A O 1
ATOM 1483 N N . ASN A 1 181 ? 15.667 -1.464 -2.774 1.00 82.94 181 ASN A N 1
ATOM 1484 C CA . ASN A 1 181 ? 15.793 -0.160 -2.133 1.00 82.94 181 ASN A CA 1
ATOM 1485 C C . ASN A 1 181 ? 15.200 -0.226 -0.704 1.00 82.94 181 ASN A C 1
ATOM 1487 O O . ASN A 1 181 ? 14.030 -0.607 -0.559 1.00 82.94 181 ASN A O 1
ATOM 1491 N N . PRO A 1 182 ? 15.975 0.128 0.341 1.00 82.88 182 PRO A N 1
ATOM 1492 C CA . PRO A 1 182 ? 15.527 0.058 1.730 1.00 82.88 182 PRO A CA 1
ATOM 1493 C C . PRO A 1 182 ? 14.211 0.793 1.992 1.00 82.88 182 PRO A C 1
ATOM 1495 O O . PRO A 1 182 ? 13.369 0.270 2.718 1.00 82.88 182 PRO A O 1
ATOM 1498 N N . THR A 1 183 ? 13.975 1.934 1.337 1.00 81.56 183 THR A N 1
ATOM 1499 C CA . THR A 1 183 ? 12.740 2.714 1.505 1.00 81.56 183 THR A CA 1
ATOM 1500 C C . THR A 1 183 ? 11.495 1.910 1.117 1.00 81.56 183 THR A C 1
ATOM 1502 O O . THR A 1 183 ? 10.478 1.973 1.805 1.00 81.56 183 THR A O 1
ATOM 1505 N N . TYR A 1 184 ? 11.565 1.080 0.068 1.00 80.88 184 TYR A N 1
ATOM 1506 C CA . TYR A 1 184 ? 10.426 0.232 -0.315 1.00 80.88 184 TYR A CA 1
ATOM 1507 C C . TYR A 1 184 ? 10.180 -0.854 0.723 1.00 80.88 184 TYR A C 1
ATOM 1509 O O . TYR A 1 184 ? 9.037 -1.136 1.081 1.00 80.88 184 TYR A O 1
ATOM 1517 N N . VAL A 1 185 ? 11.259 -1.451 1.230 1.00 83.12 185 VAL A N 1
ATOM 1518 C CA . VAL A 1 185 ? 11.182 -2.488 2.262 1.00 83.12 185 VAL A CA 1
ATOM 1519 C C . VAL A 1 185 ? 10.547 -1.927 3.535 1.00 83.12 185 VAL A C 1
ATOM 1521 O O . VAL A 1 185 ? 9.682 -2.583 4.121 1.00 83.12 185 VAL A O 1
ATOM 1524 N N . GLU A 1 186 ? 10.926 -0.719 3.947 1.00 84.00 186 GLU A N 1
ATOM 1525 C CA . GLU A 1 186 ? 10.361 -0.025 5.108 1.00 84.00 186 GLU A CA 1
ATOM 1526 C C . GLU A 1 186 ? 8.868 0.269 4.938 1.00 84.00 186 GLU A C 1
ATOM 1528 O O . GLU A 1 186 ? 8.072 -0.002 5.843 1.00 84.00 186 GLU A O 1
ATOM 1533 N N . GLU A 1 187 ? 8.457 0.759 3.769 1.00 79.94 187 GLU A N 1
ATOM 1534 C CA . GLU A 1 187 ? 7.060 1.100 3.510 1.00 79.94 187 GLU A CA 1
ATOM 1535 C C . GLU A 1 187 ? 6.158 -0.147 3.455 1.00 79.94 187 GLU A C 1
ATOM 1537 O O . GLU A 1 187 ? 5.077 -0.175 4.056 1.00 79.94 187 GLU A O 1
ATOM 1542 N N . ILE A 1 188 ? 6.624 -1.225 2.818 1.00 81.44 188 ILE A N 1
ATOM 1543 C CA . ILE A 1 188 ? 5.930 -2.523 2.787 1.00 81.44 188 ILE A CA 1
ATOM 1544 C C . ILE A 1 188 ? 5.810 -3.113 4.196 1.00 81.44 188 ILE A C 1
ATOM 1546 O O . ILE A 1 188 ? 4.750 -3.621 4.583 1.00 81.44 188 ILE A O 1
ATOM 1550 N N . THR A 1 189 ? 6.880 -3.018 4.988 1.00 84.06 189 THR A N 1
ATOM 1551 C CA . THR A 1 189 ? 6.899 -3.495 6.377 1.00 84.06 189 THR A CA 1
ATOM 1552 C C . THR A 1 189 ? 5.910 -2.709 7.233 1.00 84.06 189 THR A C 1
ATOM 1554 O O . THR A 1 189 ? 5.110 -3.306 7.953 1.00 84.06 189 THR A O 1
ATOM 1557 N N . SER A 1 190 ? 5.893 -1.382 7.099 1.00 83.38 190 SER A N 1
ATOM 1558 C CA . SER A 1 190 ? 4.993 -0.499 7.847 1.00 83.38 190 SER A CA 1
ATOM 1559 C C . SER A 1 190 ? 3.520 -0.816 7.579 1.00 83.38 190 SER A C 1
ATOM 1561 O O . SER A 1 190 ? 2.729 -0.931 8.516 1.00 83.38 190 SER A O 1
ATOM 1563 N N . ASN A 1 191 ? 3.142 -1.029 6.314 1.00 77.81 191 ASN A N 1
ATOM 1564 C CA . ASN A 1 191 ? 1.772 -1.410 5.953 1.00 77.81 191 ASN A CA 1
ATOM 1565 C C . ASN A 1 191 ? 1.395 -2.809 6.460 1.00 77.81 191 ASN A C 1
ATOM 1567 O O . ASN A 1 191 ? 0.283 -3.016 6.944 1.00 77.81 191 ASN A O 1
ATOM 1571 N N . SER A 1 192 ? 2.338 -3.753 6.426 1.00 78.50 192 SER A N 1
ATOM 1572 C CA . SER A 1 192 ? 2.128 -5.101 6.965 1.00 78.50 192 SER A CA 1
ATOM 1573 C C . SER A 1 192 ? 1.891 -5.070 8.485 1.00 78.50 192 SER A C 1
ATOM 1575 O O . SER A 1 192 ? 0.976 -5.724 8.980 1.00 78.50 192 SER A O 1
ATOM 1577 N N . ILE A 1 193 ? 2.648 -4.253 9.230 1.00 83.12 193 ILE A N 1
ATOM 1578 C CA . ILE A 1 193 ? 2.470 -4.070 10.683 1.00 83.12 193 ILE A CA 1
ATOM 1579 C C . ILE A 1 193 ? 1.104 -3.454 11.010 1.00 83.12 193 ILE A C 1
ATOM 1581 O O . ILE A 1 193 ? 0.430 -3.926 11.926 1.00 83.12 193 ILE A O 1
ATOM 1585 N N . LYS A 1 194 ? 0.655 -2.442 10.251 1.00 79.81 194 LYS A N 1
ATOM 1586 C CA . LYS A 1 194 ? -0.685 -1.850 10.433 1.00 79.81 194 LYS A CA 1
ATOM 1587 C C . LYS A 1 194 ? -1.782 -2.914 10.348 1.00 79.81 194 LYS A C 1
ATOM 1589 O O . LYS A 1 194 ? -2.645 -2.972 11.221 1.00 79.81 194 LYS A O 1
ATOM 1594 N N . LEU A 1 195 ? -1.706 -3.794 9.347 1.00 76.81 195 LEU A N 1
ATOM 1595 C CA . LEU A 1 195 ? -2.670 -4.879 9.171 1.00 76.81 195 LEU A CA 1
ATOM 1596 C C . LEU A 1 195 ? -2.645 -5.886 10.337 1.00 76.81 195 LEU A C 1
ATOM 1598 O O . LEU A 1 195 ? -3.702 -6.348 10.765 1.00 76.81 195 LEU A O 1
ATOM 1602 N N . ILE A 1 196 ? -1.463 -6.207 10.882 1.00 78.25 196 ILE A N 1
ATOM 1603 C CA . ILE A 1 196 ? -1.331 -7.068 12.074 1.00 78.25 196 ILE A CA 1
ATOM 1604 C C . ILE A 1 196 ? -2.052 -6.444 13.266 1.00 78.25 196 ILE A C 1
ATOM 1606 O O . ILE A 1 196 ? -2.855 -7.112 13.915 1.00 78.25 196 ILE A O 1
ATOM 1610 N N . ASN A 1 197 ? -1.788 -5.167 13.536 1.00 81.06 197 ASN A N 1
ATOM 1611 C CA . ASN A 1 197 ? -2.349 -4.478 14.695 1.00 81.06 197 ASN A CA 1
ATOM 1612 C C . ASN A 1 197 ? -3.879 -4.426 14.644 1.00 81.06 197 ASN A C 1
ATOM 1614 O O . ASN A 1 197 ? -4.523 -4.627 15.668 1.00 81.06 197 ASN A O 1
ATOM 1618 N N . ILE A 1 198 ? -4.453 -4.231 13.454 1.00 76.75 198 ILE A N 1
ATOM 1619 C CA . ILE A 1 198 ? -5.906 -4.257 13.237 1.00 76.75 198 ILE A CA 1
ATOM 1620 C C . ILE A 1 198 ? -6.486 -5.642 13.527 1.00 76.75 198 ILE A C 1
ATOM 1622 O O . ILE A 1 198 ? -7.500 -5.762 14.207 1.00 76.75 198 ILE A O 1
ATOM 1626 N N . LYS A 1 199 ? -5.840 -6.712 13.050 1.00 74.81 199 LYS A N 1
ATOM 1627 C CA . LYS A 1 199 ? -6.316 -8.072 13.338 1.00 74.81 199 LYS A CA 1
ATOM 1628 C C . LYS A 1 199 ? -6.237 -8.403 14.824 1.00 74.81 199 LYS A C 1
ATOM 1630 O O . LYS A 1 199 ? -7.162 -8.999 15.357 1.00 74.81 199 LYS A O 1
ATOM 1635 N N . ILE A 1 200 ? -5.150 -8.014 15.490 1.00 76.50 200 ILE A N 1
ATOM 1636 C CA . ILE A 1 200 ? -4.987 -8.220 16.932 1.00 76.50 200 ILE A CA 1
ATOM 1637 C C . ILE A 1 200 ? -6.066 -7.448 17.696 1.00 76.50 200 ILE A C 1
ATOM 1639 O O . ILE A 1 200 ? -6.752 -8.039 18.524 1.00 76.50 200 ILE A O 1
ATOM 1643 N N . SER A 1 201 ? -6.276 -6.161 17.402 1.00 75.81 201 SER A N 1
ATOM 1644 C CA . SER A 1 201 ? -7.268 -5.356 18.124 1.00 75.81 201 SER A CA 1
ATOM 1645 C C . SER A 1 201 ? -8.692 -5.894 17.984 1.00 75.81 201 SER A C 1
ATOM 1647 O O . SER A 1 201 ? -9.461 -5.774 18.931 1.00 75.81 201 SER A O 1
ATOM 1649 N N . LYS A 1 202 ? -9.026 -6.521 16.852 1.00 72.69 202 LYS A N 1
ATOM 1650 C CA . LYS A 1 202 ? -10.326 -7.162 16.606 1.00 72.69 202 LYS A CA 1
ATOM 1651 C C . LYS A 1 202 ? -10.495 -8.533 17.276 1.00 72.69 202 LYS A C 1
ATOM 1653 O O . LYS A 1 202 ? -11.617 -8.984 17.431 1.00 72.69 202 LYS A O 1
ATOM 1658 N N . ILE A 1 203 ? -9.408 -9.209 17.657 1.00 68.88 203 ILE A N 1
ATOM 1659 C CA . ILE A 1 203 ? -9.472 -10.477 18.414 1.00 68.88 203 ILE A CA 1
ATOM 1660 C C . ILE A 1 203 ? -9.709 -10.217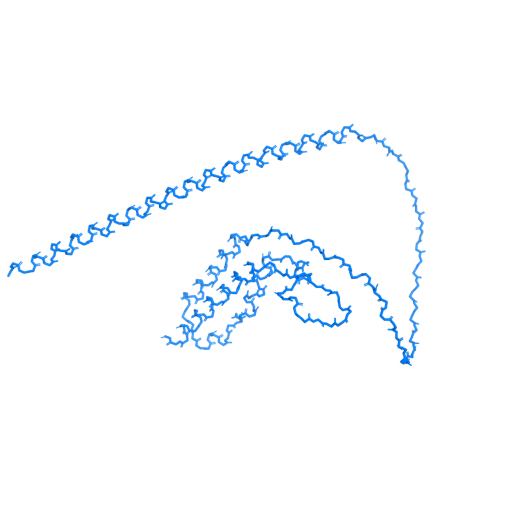 19.904 1.00 68.88 203 ILE A C 1
ATOM 1662 O O . ILE A 1 203 ? -10.339 -11.029 20.578 1.00 68.88 203 ILE A O 1
ATOM 1666 N N . PHE A 1 204 ? -9.128 -9.135 20.426 1.00 67.69 204 PHE A N 1
ATOM 1667 C CA . PHE A 1 204 ? -9.037 -8.879 21.865 1.00 67.69 204 PHE A CA 1
ATOM 1668 C C . PHE A 1 204 ? -10.020 -7.821 22.396 1.00 67.69 204 PHE A C 1
ATOM 1670 O O . PHE A 1 204 ? -10.041 -7.611 23.608 1.00 67.69 204 PHE A O 1
ATOM 1677 N N . ASN A 1 205 ? -10.816 -7.179 21.532 1.00 60.66 205 ASN A N 1
ATOM 1678 C CA . ASN A 1 205 ? -11.942 -6.308 21.906 1.00 60.66 205 ASN A CA 1
ATOM 1679 C C . ASN A 1 205 ? -13.254 -6.917 21.421 1.00 60.66 205 ASN A C 1
ATOM 1681 O O . ASN A 1 205 ? -14.261 -6.750 22.140 1.00 60.66 205 ASN A O 1
#

Secondary structure (DSSP, 8-state):
-HHHHHHHHHHHHHHHHHHHHHHHHHHHHHHHHHHHHHHHHHHHHHHHHHHHHHHHHHHHHHHT------------------------------------PPPPP-------HHHHHHHHHHHHHHHHS---HHHHHH-S--HHHHHHHHHHHHS-HHHHHHEES-S----TTS---EEPPHHHHHHHHHHHHHHHHHHHHHHH-